Protein AF-0000000075629411 (afdb_homodimer)

Radius of gyration: 20.8 Å; Cα contacts (8 Å, |Δi|>4): 473; chains: 2; bounding box: 39×59×46 Å

InterPro domains:
  IPR003765 Nitrate reductase chaperone, NarJ [PTHR43680] (2-173)
  IPR003765 Nitrate reductase chaperone, NarJ [TIGR00684] (9-165)
  IPR020945 DMSO/Nitrate reductase chaperone [PF02613] (38-148)
  IPR036411 TorD-like superfamily [SSF89155] (2-169)

Structure (mmCIF, N/CA/C/O backbone):
data_AF-0000000075629411-model_v1
#
loop_
_entity.id
_entity.type
_entity.pdbx_description
1 polymer 'Nitrate reductase delta subunit'
#
loop_
_atom_site.group_PDB
_atom_site.id
_atom_site.type_symbol
_atom_site.label_atom_id
_atom_site.label_alt_id
_atom_site.label_comp_id
_atom_site.label_asym_id
_atom_site.label_entity_id
_atom_site.label_seq_id
_atom_site.pdbx_PDB_ins_code
_atom_site.Cartn_x
_at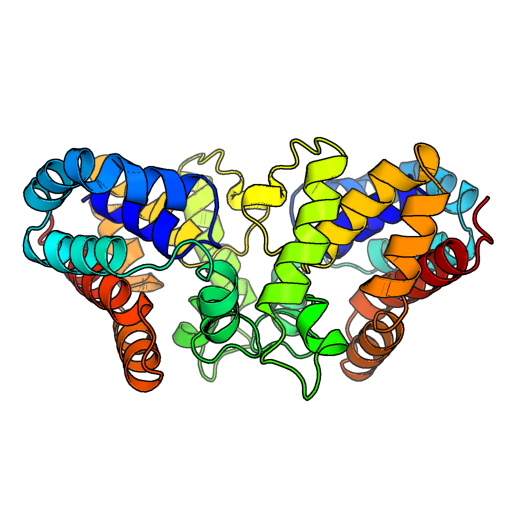om_site.Cartn_y
_atom_site.Cartn_z
_atom_site.occupancy
_atom_site.B_iso_or_equiv
_atom_site.auth_seq_id
_atom_site.auth_comp_id
_atom_site.auth_asym_id
_atom_site.auth_atom_id
_atom_site.pdbx_PDB_model_num
ATOM 1 N N . MET A 1 1 ? -0.484 -26.234 -2.324 1 92.25 1 MET A N 1
ATOM 2 C CA . MET A 1 1 ? -0.192 -25 -3.039 1 92.25 1 MET A CA 1
ATOM 3 C C . MET A 1 1 ? 0.033 -23.844 -2.062 1 92.25 1 MET A C 1
ATOM 5 O O . MET A 1 1 ? 0.351 -22.734 -2.477 1 92.25 1 MET A O 1
ATOM 9 N N . ARG A 1 2 ? -0.018 -24.219 -0.802 1 93.94 2 ARG A N 1
ATOM 10 C CA . ARG A 1 2 ? 0.061 -23.203 0.241 1 93.94 2 ARG A CA 1
ATOM 11 C C . ARG A 1 2 ? 1.405 -22.484 0.204 1 93.94 2 ARG A C 1
ATOM 13 O O . ARG A 1 2 ? 1.458 -21.25 0.243 1 93.94 2 ARG A O 1
ATOM 20 N N . LEU A 1 3 ? 2.471 -23.219 0.076 1 96.38 3 LEU A N 1
ATOM 21 C CA . LEU A 1 3 ? 3.799 -22.609 0.082 1 96.38 3 LEU A CA 1
ATOM 22 C C . LEU A 1 3 ? 4.02 -21.766 -1.168 1 96.38 3 LEU A C 1
ATOM 24 O O . LEU A 1 3 ? 4.645 -20.703 -1.104 1 96.38 3 LEU A O 1
ATOM 28 N N . THR A 1 4 ? 3.52 -22.266 -2.295 1 98.12 4 THR A N 1
ATOM 29 C CA . THR A 1 4 ? 3.623 -21.516 -3.543 1 98.12 4 THR A CA 1
ATOM 30 C C . THR A 1 4 ? 2.875 -20.188 -3.441 1 98.12 4 THR A C 1
ATOM 32 O O . THR A 1 4 ? 3.398 -19.156 -3.836 1 98.12 4 THR A O 1
ATOM 35 N N . LEU A 1 5 ? 1.687 -20.25 -2.844 1 98.19 5 LEU A N 1
ATOM 36 C CA . LEU A 1 5 ? 0.882 -19.047 -2.668 1 98.19 5 LEU A CA 1
ATOM 37 C C . LEU A 1 5 ? 1.569 -18.062 -1.725 1 98.19 5 LEU A C 1
ATOM 39 O O . LEU A 1 5 ? 1.612 -16.859 -1.995 1 98.19 5 LEU A O 1
ATOM 43 N N . LYS A 1 6 ? 2.143 -18.531 -0.667 1 97.38 6 LYS A N 1
ATOM 44 C CA . LYS A 1 6 ? 2.873 -17.688 0.271 1 97.38 6 LYS A CA 1
ATOM 45 C C . LYS A 1 6 ? 4.102 -17.062 -0.388 1 97.38 6 LYS A C 1
ATOM 47 O O . LYS A 1 6 ? 4.398 -15.891 -0.181 1 97.38 6 LYS A O 1
ATOM 52 N N . THR A 1 7 ? 4.797 -17.891 -1.146 1 98.44 7 THR A N 1
ATOM 53 C CA . THR A 1 7 ? 5.98 -17.422 -1.863 1 98.44 7 THR A CA 1
ATOM 54 C C . THR A 1 7 ? 5.613 -16.312 -2.842 1 98.44 7 THR A C 1
ATOM 56 O O . THR A 1 7 ? 6.277 -15.281 -2.891 1 98.44 7 THR A O 1
ATOM 59 N N . LEU A 1 8 ? 4.551 -16.516 -3.574 1 98.81 8 LEU A N 1
ATOM 60 C CA . LEU A 1 8 ? 4.098 -15.523 -4.539 1 98.81 8 LEU A CA 1
ATOM 61 C C . LEU A 1 8 ? 3.625 -14.258 -3.828 1 98.81 8 LEU A C 1
ATOM 63 O O . LEU A 1 8 ? 3.801 -13.148 -4.34 1 98.81 8 LEU A O 1
ATOM 67 N N . SER A 1 9 ? 2.984 -14.398 -2.65 1 97.38 9 SER A N 1
ATOM 68 C CA . SER A 1 9 ? 2.6 -13.234 -1.862 1 97.38 9 SER A CA 1
ATOM 69 C C . SER A 1 9 ? 3.812 -12.375 -1.515 1 97.38 9 SER A C 1
ATOM 71 O O . SER A 1 9 ? 3.762 -11.148 -1.619 1 97.38 9 SER A O 1
ATOM 73 N N . ILE A 1 10 ? 4.918 -13 -1.162 1 97.25 10 ILE A N 1
ATOM 74 C CA . ILE A 1 10 ? 6.156 -12.297 -0.831 1 97.25 10 ILE A CA 1
ATOM 75 C C . ILE A 1 10 ? 6.711 -11.609 -2.076 1 97.25 10 ILE A C 1
ATOM 77 O O . ILE A 1 10 ? 7.078 -10.438 -2.031 1 97.25 10 ILE A O 1
ATOM 81 N N . ILE A 1 11 ? 6.68 -12.305 -3.186 1 98.38 11 ILE A N 1
ATOM 82 C CA . ILE A 1 11 ? 7.281 -11.828 -4.426 1 98.38 11 ILE A CA 1
ATOM 83 C C . ILE A 1 11 ? 6.516 -10.609 -4.938 1 98.38 11 ILE A C 1
ATOM 85 O O . ILE A 1 11 ? 7.113 -9.672 -5.461 1 98.38 11 ILE A O 1
ATOM 89 N N . PHE A 1 12 ? 5.207 -10.594 -4.762 1 97.88 12 PHE A N 1
ATOM 90 C CA . PHE A 1 12 ? 4.387 -9.523 -5.32 1 97.88 12 PHE A CA 1
ATOM 91 C C . PHE A 1 12 ? 4.207 -8.398 -4.312 1 97.88 12 PHE A C 1
ATOM 93 O O . PHE A 1 12 ? 3.6 -7.371 -4.625 1 97.88 12 PHE A O 1
ATOM 100 N N . SER A 1 13 ? 4.719 -8.562 -3.104 1 95.88 13 SER A N 1
ATOM 101 C CA . SER A 1 13 ? 4.785 -7.449 -2.162 1 95.88 13 SER A CA 1
ATOM 102 C C . SER A 1 13 ? 5.961 -6.535 -2.471 1 95.88 13 SER A C 1
ATOM 104 O O . SER A 1 13 ? 6.859 -6.902 -3.232 1 95.88 13 SER A O 1
ATOM 106 N N . TYR A 1 14 ? 5.883 -5.305 -1.959 1 93.94 14 TYR A N 1
ATOM 107 C CA . TYR A 1 14 ? 7.082 -4.473 -2.033 1 93.94 14 TYR A CA 1
ATOM 108 C C . TYR A 1 14 ? 8.281 -5.191 -1.432 1 93.94 14 TYR A C 1
ATOM 110 O O . TYR A 1 14 ? 8.18 -5.801 -0.365 1 93.94 14 TYR A O 1
ATOM 118 N N . PRO A 1 15 ? 9.414 -5.102 -2.16 1 94.75 15 PRO A N 1
ATOM 119 C CA . PRO A 1 15 ? 10.586 -5.863 -1.729 1 94.75 15 PRO A CA 1
ATOM 120 C C . PRO A 1 15 ? 11.008 -5.535 -0.298 1 94.75 15 PRO A C 1
ATOM 122 O O . PRO A 1 15 ? 11.156 -4.363 0.052 1 94.75 15 PRO A O 1
ATOM 125 N N . SER A 1 16 ? 11.133 -6.586 0.514 1 90.12 16 SER A N 1
ATOM 126 C CA . SER A 1 16 ? 11.508 -6.512 1.922 1 90.12 16 SER A CA 1
ATOM 127 C C . SER A 1 16 ? 12.531 -7.586 2.279 1 90.12 16 SER A C 1
ATOM 129 O O . SER A 1 16 ? 13.07 -8.25 1.396 1 90.12 16 SER A O 1
ATOM 131 N N . GLU A 1 17 ? 12.758 -7.66 3.535 1 91.31 17 GLU A N 1
ATOM 132 C CA . GLU A 1 17 ? 13.648 -8.703 4.031 1 91.31 17 GLU A CA 1
ATOM 133 C C . GLU A 1 17 ? 13.125 -10.094 3.686 1 91.31 17 GLU A C 1
ATOM 135 O O . GLU A 1 17 ? 13.906 -11.016 3.455 1 91.31 17 GLU A O 1
ATOM 140 N N . ASP A 1 18 ? 11.844 -10.211 3.564 1 94.44 18 ASP A N 1
ATOM 141 C CA . ASP A 1 18 ? 11.25 -11.5 3.221 1 94.44 18 ASP A CA 1
ATOM 142 C C . ASP A 1 18 ? 11.695 -11.961 1.834 1 94.44 18 ASP A C 1
ATOM 144 O O . ASP A 1 18 ? 11.992 -13.141 1.631 1 94.44 18 ASP A O 1
ATOM 148 N N . LEU A 1 19 ? 11.711 -11.016 0.893 1 96.62 19 LEU A N 1
ATOM 149 C CA . LEU A 1 19 ? 12.164 -11.352 -0.453 1 96.62 19 LEU A CA 1
ATOM 150 C C . LEU A 1 19 ? 13.648 -11.695 -0.462 1 96.62 19 LEU A C 1
ATOM 152 O O . LEU A 1 19 ? 14.062 -12.648 -1.129 1 96.62 19 LEU A O 1
ATOM 156 N N . GLU A 1 20 ? 14.406 -10.969 0.3 1 95.75 20 GLU A N 1
ATOM 157 C CA . GLU A 1 20 ? 15.836 -11.242 0.413 1 95.75 20 GLU A CA 1
ATOM 158 C C . GLU A 1 20 ? 16.078 -12.641 0.97 1 95.75 20 GLU A C 1
ATOM 160 O O . GLU A 1 20 ? 16.953 -13.367 0.477 1 95.75 20 GLU A O 1
ATOM 165 N N . GLU A 1 21 ? 15.336 -12.945 1.984 1 97 21 GLU A N 1
ATOM 166 C CA . GLU A 1 21 ? 15.477 -14.258 2.602 1 97 21 GLU A CA 1
ATOM 167 C C . GLU A 1 21 ? 15.078 -15.367 1.63 1 97 21 GLU A C 1
ATOM 169 O O . GLU A 1 21 ? 15.703 -16.422 1.605 1 97 21 GLU A O 1
ATOM 174 N N . LEU A 1 22 ? 14.062 -15.078 0.885 1 97.38 22 LEU A N 1
ATOM 175 C CA . LEU A 1 22 ? 13.641 -16.047 -0.123 1 97.38 22 LEU A CA 1
ATOM 176 C C . LEU A 1 22 ? 14.75 -16.297 -1.139 1 97.38 22 LEU A C 1
ATOM 178 O O . LEU A 1 22 ? 15.016 -17.438 -1.512 1 97.38 22 LEU A O 1
ATOM 182 N N . VAL A 1 23 ? 15.406 -15.234 -1.581 1 98 23 VAL A N 1
ATOM 183 C CA . VAL A 1 23 ? 16.5 -15.336 -2.545 1 98 23 VAL A CA 1
ATOM 184 C C . VAL A 1 23 ? 17.656 -16.109 -1.924 1 98 23 VAL A C 1
ATOM 186 O O . VAL A 1 23 ? 18.219 -17.016 -2.545 1 98 23 VAL A O 1
ATOM 189 N N . ARG A 1 24 ? 17.969 -15.781 -0.71 1 97.12 24 ARG A N 1
ATOM 190 C CA . ARG A 1 24 ? 19.109 -16.391 -0.019 1 97.12 24 ARG A CA 1
ATOM 191 C C . ARG A 1 24 ? 18.875 -17.875 0.212 1 97.12 24 ARG A C 1
ATOM 193 O O . ARG A 1 24 ? 19.812 -18.688 0.156 1 97.12 24 ARG A O 1
ATOM 200 N N . ASN A 1 25 ? 17.641 -18.219 0.444 1 97.56 25 ASN A N 1
ATOM 201 C CA . ASN A 1 25 ? 17.312 -19.594 0.789 1 97.56 25 ASN A CA 1
ATOM 202 C C . ASN A 1 25 ? 16.609 -20.312 -0.367 1 97.56 25 ASN A C 1
ATOM 204 O O . ASN A 1 25 ? 15.859 -21.266 -0.151 1 97.56 25 ASN A O 1
ATOM 208 N N . ARG A 1 26 ? 16.812 -19.828 -1.551 1 97.69 26 ARG A N 1
ATOM 209 C CA . ARG A 1 26 ? 16.062 -20.328 -2.695 1 97.69 26 ARG A CA 1
ATOM 210 C C . ARG A 1 26 ? 16.312 -21.828 -2.898 1 97.69 26 ARG A C 1
ATOM 212 O O . ARG A 1 26 ? 15.406 -22.562 -3.301 1 97.69 26 ARG A O 1
ATOM 219 N N . GLU A 1 27 ? 17.5 -22.344 -2.561 1 97 27 GLU A N 1
ATOM 220 C CA . GLU A 1 27 ? 17.812 -23.75 -2.758 1 97 27 GLU A CA 1
ATOM 221 C C . GLU A 1 27 ? 17.047 -24.625 -1.762 1 97 27 GLU A C 1
ATOM 223 O O . GLU A 1 27 ? 16.75 -25.781 -2.047 1 97 27 GLU A O 1
ATOM 228 N N . VAL A 1 28 ? 16.75 -24.109 -0.625 1 97.25 28 VAL A N 1
ATOM 229 C CA . VAL A 1 28 ? 16 -24.828 0.397 1 97.25 28 VAL A CA 1
ATOM 230 C C . VAL A 1 28 ? 14.516 -24.844 0.033 1 97.25 28 VAL A C 1
ATOM 232 O O . VAL A 1 28 ? 13.828 -25.844 0.256 1 97.25 28 VAL A O 1
ATOM 235 N N . VAL A 1 29 ? 14.016 -23.766 -0.584 1 97.12 29 VAL A N 1
ATOM 236 C CA . VAL A 1 29 ? 12.594 -23.625 -0.869 1 97.12 29 VAL A CA 1
ATOM 237 C C . VAL A 1 29 ? 12.25 -24.344 -2.17 1 97.12 29 VAL A C 1
ATOM 239 O O . VAL A 1 29 ? 11.125 -24.828 -2.34 1 97.12 29 VAL A O 1
ATOM 242 N N . LYS A 1 30 ? 13.219 -24.516 -3.043 1 98 30 LYS A N 1
ATOM 243 C CA . LYS A 1 30 ? 13.016 -25.031 -4.395 1 98 30 LYS A CA 1
ATOM 244 C C . LYS A 1 30 ? 12.352 -26.391 -4.363 1 98 30 LYS A C 1
ATOM 246 O O . LYS A 1 30 ? 11.305 -26.594 -4.977 1 98 30 LYS A O 1
ATOM 251 N N . PRO A 1 31 ? 12.875 -27.359 -3.592 1 98 31 PRO A N 1
ATOM 252 C CA . PRO A 1 31 ? 12.242 -28.688 -3.6 1 98 31 PRO A CA 1
ATOM 253 C C . PRO A 1 31 ? 10.82 -28.656 -3.033 1 98 31 PRO A C 1
ATOM 255 O O . PRO A 1 31 ? 9.969 -29.438 -3.463 1 98 31 PRO A O 1
ATOM 258 N N . LEU A 1 32 ? 10.586 -27.797 -2.102 1 97.5 32 LEU A N 1
ATOM 259 C CA . LEU A 1 32 ? 9.258 -27.672 -1.518 1 97.5 32 LEU A CA 1
ATOM 260 C C . LEU A 1 32 ? 8.258 -27.141 -2.539 1 97.5 32 LEU A C 1
ATOM 262 O O . LEU A 1 32 ? 7.125 -27.625 -2.621 1 97.5 32 LEU A O 1
ATOM 266 N N . LEU A 1 33 ? 8.688 -26.203 -3.346 1 98.12 33 LEU A N 1
ATOM 267 C CA . LEU A 1 33 ? 7.836 -25.625 -4.383 1 98.12 33 LEU A CA 1
ATOM 268 C C . LEU A 1 33 ? 7.59 -26.641 -5.5 1 98.12 33 LEU A C 1
ATOM 270 O O . LEU A 1 33 ? 6.48 -26.734 -6.023 1 98.12 33 LEU A O 1
ATOM 274 N N . ILE A 1 34 ? 8.633 -27.375 -5.914 1 98.25 34 ILE A N 1
ATOM 275 C CA . ILE A 1 34 ? 8.508 -28.391 -6.945 1 98.25 34 ILE A CA 1
ATOM 276 C C . ILE A 1 34 ? 7.461 -29.422 -6.523 1 98.25 34 ILE A C 1
ATOM 278 O O . ILE A 1 34 ? 6.66 -29.875 -7.348 1 98.25 34 ILE A O 1
ATOM 282 N N . GLY A 1 35 ? 7.5 -29.75 -5.199 1 97.38 35 GLY A N 1
ATOM 283 C CA . GLY A 1 35 ? 6.531 -30.703 -4.676 1 97.38 35 GLY A CA 1
ATOM 284 C C . GLY A 1 35 ? 5.094 -30.25 -4.836 1 97.38 35 GLY A C 1
ATOM 285 O O . GLY A 1 35 ? 4.184 -31.078 -4.949 1 97.38 35 GLY A O 1
ATOM 286 N N . GLU A 1 36 ? 4.828 -28.969 -4.934 1 96.38 36 GLU A N 1
ATOM 287 C CA . GLU A 1 36 ? 3.475 -28.438 -5.074 1 96.38 36 GLU A CA 1
ATOM 288 C C . GLU A 1 36 ? 3.098 -28.266 -6.543 1 96.38 36 GLU A C 1
ATOM 290 O O . GLU A 1 36 ? 2.008 -28.656 -6.957 1 96.38 36 GLU A O 1
ATOM 295 N N . ASP A 1 37 ? 3.994 -27.672 -7.316 1 96.75 37 ASP A N 1
ATOM 296 C CA . ASP A 1 37 ? 3.812 -27.484 -8.75 1 96.75 37 ASP A CA 1
ATOM 297 C C . ASP A 1 37 ? 5.148 -27.203 -9.445 1 96.75 37 ASP A C 1
ATOM 299 O O . ASP A 1 37 ? 5.684 -26.094 -9.352 1 96.75 37 ASP A O 1
ATOM 303 N N . GLY A 1 38 ? 5.59 -28.188 -10.164 1 98 38 GLY A N 1
ATOM 304 C CA . GLY A 1 38 ? 6.91 -28.125 -10.773 1 98 38 GLY A CA 1
ATOM 305 C C . GLY A 1 38 ? 7.062 -26.969 -11.742 1 98 38 GLY A C 1
ATOM 306 O O . GLY A 1 38 ? 8.102 -26.312 -11.766 1 98 38 GLY A O 1
ATOM 307 N N . GLU A 1 39 ? 6.109 -26.766 -12.562 1 98.19 39 GLU A N 1
ATOM 308 C CA . GLU A 1 39 ? 6.172 -25.703 -13.555 1 98.19 39 GLU A CA 1
ATOM 309 C C . GLU A 1 39 ? 6.152 -24.328 -12.891 1 98.19 39 GLU A C 1
ATOM 311 O O . GLU A 1 39 ? 6.918 -23.438 -13.273 1 98.19 39 GLU A O 1
ATOM 316 N N . ALA A 1 40 ? 5.238 -24.141 -11.938 1 98.5 40 ALA A N 1
ATOM 317 C CA . ALA A 1 40 ? 5.223 -22.875 -11.195 1 98.5 40 ALA A CA 1
ATOM 318 C C . ALA A 1 40 ? 6.551 -22.656 -10.477 1 98.5 40 ALA A C 1
ATOM 320 O O . ALA A 1 40 ? 7.07 -21.531 -10.461 1 98.5 40 ALA A O 1
ATOM 321 N N . ALA A 1 41 ? 7.094 -23.719 -9.93 1 98.75 41 ALA A N 1
ATOM 322 C CA . ALA A 1 41 ? 8.367 -23.641 -9.219 1 98.75 41 ALA A CA 1
ATOM 323 C C . ALA A 1 41 ? 9.484 -23.156 -10.148 1 98.75 41 ALA A C 1
ATOM 325 O O . ALA A 1 41 ? 10.32 -22.344 -9.758 1 98.75 41 ALA A O 1
ATOM 326 N N . ALA A 1 42 ? 9.453 -23.656 -11.344 1 98.81 42 ALA A N 1
ATOM 327 C CA . ALA A 1 42 ? 10.492 -23.281 -12.305 1 98.81 42 ALA A CA 1
ATOM 328 C C . ALA A 1 42 ? 10.453 -21.797 -12.609 1 98.81 42 ALA A C 1
ATOM 330 O O . ALA A 1 42 ? 11.492 -21.141 -12.664 1 98.81 42 ALA A O 1
ATOM 331 N N . LEU A 1 43 ? 9.305 -21.266 -12.805 1 98.81 43 LEU A N 1
ATOM 332 C CA . LEU A 1 43 ? 9.117 -19.844 -13.086 1 98.81 43 LEU A CA 1
ATOM 333 C C . LEU A 1 43 ? 9.547 -18.984 -11.891 1 98.81 43 LEU A C 1
ATOM 335 O O . LEU A 1 43 ? 10.242 -17.984 -12.062 1 98.81 43 LEU A O 1
ATOM 339 N N . ILE A 1 44 ? 9.164 -19.438 -10.695 1 98.88 44 ILE A N 1
ATOM 340 C CA . ILE A 1 44 ? 9.516 -18.719 -9.477 1 98.88 44 ILE A CA 1
ATOM 341 C C . ILE A 1 44 ? 11.031 -18.734 -9.273 1 98.88 44 ILE A C 1
ATOM 343 O O . ILE A 1 44 ? 11.633 -17.719 -8.961 1 98.88 44 ILE A O 1
ATOM 347 N N . MET A 1 45 ? 11.633 -19.891 -9.508 1 98.75 45 MET A N 1
ATOM 348 C CA . MET A 1 45 ? 13.07 -20.031 -9.32 1 98.75 45 MET A CA 1
ATOM 349 C C . MET A 1 45 ? 13.836 -19.172 -10.336 1 98.75 45 MET A C 1
ATOM 351 O O . MET A 1 45 ? 14.852 -18.562 -10 1 98.75 45 MET A O 1
ATOM 355 N N . GLU A 1 46 ? 13.375 -19.172 -11.562 1 98.81 46 GLU A N 1
ATOM 356 C CA . GLU A 1 46 ? 14 -18.328 -12.57 1 98.81 46 GLU A CA 1
ATOM 357 C C . GLU A 1 46 ? 13.969 -16.859 -12.148 1 98.81 46 GLU A C 1
ATOM 359 O O . GLU A 1 46 ? 14.961 -16.141 -12.312 1 98.81 46 GLU A O 1
ATOM 364 N N . PHE A 1 47 ? 12.883 -16.391 -11.625 1 98.88 47 PHE A N 1
ATOM 365 C CA . PHE A 1 47 ? 12.758 -15.039 -11.109 1 98.88 47 PHE A CA 1
ATOM 366 C C . PHE A 1 47 ? 13.781 -14.781 -10.008 1 98.88 47 PHE A C 1
ATOM 368 O O . PHE A 1 47 ? 14.5 -13.781 -10.047 1 98.88 47 PHE A O 1
ATOM 375 N N . LEU A 1 48 ? 13.836 -15.727 -9.016 1 98.62 48 LEU A N 1
ATOM 376 C CA . LEU A 1 48 ? 14.711 -15.539 -7.867 1 98.62 48 LEU A CA 1
ATOM 377 C C . LEU A 1 48 ? 16.172 -15.523 -8.297 1 98.62 48 LEU A C 1
ATOM 379 O O . LEU A 1 48 ? 17 -14.812 -7.703 1 98.62 48 LEU A O 1
ATOM 383 N N . GLU A 1 49 ? 16.484 -16.234 -9.344 1 98 49 GLU A N 1
ATOM 384 C CA . GLU A 1 49 ? 17.859 -16.312 -9.852 1 98 49 GLU A CA 1
ATOM 385 C C . GLU A 1 49 ? 18.25 -15.039 -10.594 1 98 49 GLU A C 1
ATOM 387 O O . GLU A 1 49 ? 19.391 -14.594 -10.516 1 98 49 GLU A O 1
ATOM 392 N N . LYS A 1 50 ? 17.328 -14.453 -11.234 1 98.38 50 LYS A N 1
ATOM 393 C CA . LYS A 1 50 ? 17.609 -13.32 -12.102 1 98.38 50 LYS A CA 1
ATOM 394 C C . LYS A 1 50 ? 17.438 -11.992 -11.359 1 98.38 50 LYS A C 1
ATOM 396 O O . LYS A 1 50 ? 17.922 -10.961 -11.812 1 98.38 50 LYS A O 1
ATOM 401 N N . LEU A 1 51 ? 16.75 -12.047 -10.25 1 98.12 51 LEU A N 1
ATOM 402 C CA . LEU A 1 51 ? 16.422 -10.82 -9.531 1 98.12 51 LEU A CA 1
ATOM 403 C C . LEU A 1 51 ? 17.672 -10.141 -9.008 1 98.12 51 LEU A C 1
ATOM 405 O O . LEU A 1 51 ? 18.516 -10.789 -8.367 1 98.12 51 LEU A O 1
ATOM 409 N N . ASP A 1 52 ? 17.859 -8.859 -9.375 1 97.19 52 ASP A N 1
ATOM 410 C CA . ASP A 1 52 ? 18.844 -7.996 -8.734 1 97.19 52 ASP A CA 1
ATOM 411 C C . ASP A 1 52 ? 18.281 -7.332 -7.488 1 97.19 52 ASP A C 1
ATOM 413 O O . ASP A 1 52 ? 17.531 -6.348 -7.59 1 97.19 52 ASP A O 1
ATOM 417 N N . LEU A 1 53 ? 18.672 -7.852 -6.297 1 95.75 53 LEU A N 1
ATOM 418 C CA . LEU A 1 53 ? 18.109 -7.379 -5.031 1 95.75 53 LEU A CA 1
ATOM 419 C C . LEU A 1 53 ? 18.406 -5.895 -4.836 1 95.75 53 LEU A C 1
ATOM 421 O O . LEU A 1 53 ? 17.594 -5.18 -4.223 1 95.75 53 LEU A O 1
ATOM 425 N N . GLU A 1 54 ? 19.531 -5.379 -5.43 1 94.06 54 GLU A N 1
ATOM 426 C CA . GLU A 1 54 ? 19.906 -3.979 -5.266 1 94.06 54 GLU A CA 1
ATOM 427 C C . GLU A 1 54 ? 18.984 -3.059 -6.051 1 94.06 54 GLU A C 1
ATOM 429 O O . GLU A 1 54 ? 18.875 -1.867 -5.75 1 94.06 54 GLU A O 1
ATOM 434 N N . ARG A 1 55 ? 18.266 -3.676 -7.027 1 95.5 55 ARG A N 1
ATOM 435 C CA . ARG A 1 55 ? 17.406 -2.869 -7.883 1 95.5 55 ARG A CA 1
ATOM 436 C C . ARG A 1 55 ? 15.945 -3.293 -7.75 1 95.5 55 ARG A C 1
ATOM 438 O O . ARG A 1 55 ? 15.078 -2.811 -8.484 1 95.5 55 ARG A O 1
ATOM 445 N N . ALA A 1 56 ? 15.641 -4.164 -6.824 1 96.31 56 ALA A N 1
ATOM 446 C CA . ALA A 1 56 ? 14.297 -4.73 -6.699 1 96.31 56 ALA A CA 1
ATOM 447 C C . ALA A 1 56 ? 13.273 -3.648 -6.383 1 96.31 56 ALA A C 1
ATOM 449 O O . ALA A 1 56 ? 12.172 -3.637 -6.949 1 96.31 56 ALA A O 1
ATOM 450 N N . ASP A 1 57 ? 13.672 -2.693 -5.535 1 94 57 ASP A N 1
ATOM 451 C CA . ASP A 1 57 ? 12.781 -1.602 -5.164 1 94 57 ASP A CA 1
ATOM 452 C C . ASP A 1 57 ? 12.406 -0.758 -6.379 1 94 57 ASP A C 1
ATOM 454 O O . ASP A 1 57 ? 11.227 -0.527 -6.641 1 94 57 ASP A O 1
ATOM 458 N N . GLU A 1 58 ? 13.43 -0.333 -7.105 1 94.25 58 GLU A N 1
ATOM 459 C CA . GLU A 1 58 ? 13.242 0.522 -8.273 1 94.25 58 GLU A CA 1
ATOM 460 C C . GLU A 1 58 ? 12.414 -0.183 -9.344 1 94.25 58 GLU A C 1
ATOM 462 O O . GLU A 1 58 ? 11.508 0.414 -9.93 1 94.25 58 GLU A O 1
ATOM 467 N N . GLU A 1 59 ? 12.695 -1.44 -9.57 1 95.38 59 GLU A N 1
ATOM 468 C CA . GLU A 1 59 ? 11.992 -2.199 -10.594 1 95.38 59 GLU A CA 1
ATOM 469 C C . GLU A 1 59 ? 10.531 -2.426 -10.203 1 95.38 59 GLU A C 1
ATOM 471 O O . GLU A 1 59 ? 9.633 -2.336 -11.047 1 95.38 59 GLU A O 1
ATOM 476 N N . TYR A 1 60 ? 10.305 -2.725 -8.938 1 96.69 60 TYR A N 1
ATOM 477 C CA . TYR A 1 60 ? 8.953 -2.912 -8.438 1 96.69 60 TYR A CA 1
ATOM 478 C C . TYR A 1 60 ? 8.133 -1.636 -8.586 1 96.69 60 TYR A C 1
ATOM 480 O O . TYR A 1 60 ? 7.023 -1.663 -9.125 1 96.69 60 TYR A O 1
ATOM 488 N N . VAL A 1 61 ? 8.68 -0.529 -8.172 1 95.19 61 VAL A N 1
ATOM 489 C CA . VAL A 1 61 ? 7.965 0.744 -8.188 1 95.19 61 VAL A CA 1
ATOM 490 C C . VAL A 1 61 ? 7.727 1.178 -9.633 1 95.19 61 VAL A C 1
ATOM 492 O O . VAL A 1 61 ? 6.664 1.711 -9.961 1 95.19 61 VAL A O 1
ATOM 495 N N . ALA A 1 62 ? 8.664 0.883 -10.547 1 93 62 ALA A N 1
ATOM 496 C CA . ALA A 1 62 ? 8.57 1.292 -11.945 1 93 62 ALA A CA 1
ATOM 497 C C . ALA A 1 62 ? 7.383 0.62 -12.633 1 93 62 ALA A C 1
ATOM 499 O O . ALA A 1 62 ? 6.75 1.212 -13.508 1 93 62 ALA A O 1
ATOM 500 N N . VAL A 1 63 ? 7.016 -0.561 -12.156 1 94.94 63 VAL A N 1
ATOM 501 C CA . VAL A 1 63 ? 5.996 -1.296 -12.898 1 94.94 63 VAL A CA 1
ATOM 502 C C . VAL A 1 63 ? 4.664 -1.226 -12.164 1 94.94 63 VAL A C 1
ATOM 504 O O . VAL A 1 63 ? 3.602 -1.171 -12.789 1 94.94 63 VAL A O 1
ATOM 507 N N . PHE A 1 64 ? 4.672 -1.037 -10.812 1 94.44 64 PHE A N 1
ATOM 508 C CA . PHE A 1 64 ? 3.426 -1.19 -10.07 1 94.44 64 PHE A CA 1
ATOM 509 C C . PHE A 1 64 ? 2.986 0.14 -9.469 1 94.44 64 PHE A C 1
ATOM 511 O O . PHE A 1 64 ? 1.837 0.286 -9.047 1 94.44 64 PHE A O 1
ATOM 518 N N . GLU A 1 65 ? 3.861 1.193 -9.492 1 85.69 65 GLU A N 1
ATOM 519 C CA . GLU A 1 65 ? 3.51 2.326 -8.648 1 85.69 65 GLU A CA 1
ATOM 520 C C . GLU A 1 65 ? 3.814 3.652 -9.336 1 85.69 65 GLU A C 1
ATOM 522 O O . GLU A 1 65 ? 3.328 4.703 -8.922 1 85.69 65 GLU A O 1
ATOM 527 N N . MET A 1 66 ? 4.496 3.893 -10.688 1 77.75 66 MET A N 1
ATOM 528 C CA . MET A 1 66 ? 4.895 5.258 -11.023 1 77.75 66 MET A CA 1
ATOM 529 C C . MET A 1 66 ? 4.863 5.484 -12.531 1 77.75 66 MET A C 1
ATOM 531 O O . MET A 1 66 ? 5.898 5.422 -13.195 1 77.75 66 MET A O 1
ATOM 535 N N . PRO A 1 67 ? 3.805 6.129 -12.742 1 76.19 67 PRO A N 1
ATOM 536 C CA . PRO A 1 67 ? 2.477 5.551 -12.531 1 76.19 67 PRO A CA 1
ATOM 537 C C . PRO A 1 67 ? 2.428 4.055 -12.852 1 76.19 67 PRO A C 1
ATOM 539 O O . PRO A 1 67 ? 3.26 3.557 -13.617 1 76.19 67 PRO A O 1
ATOM 542 N N . PRO A 1 68 ? 1.487 3.375 -12.266 1 81.31 68 PRO A N 1
ATOM 543 C CA . PRO A 1 68 ? 1.47 1.933 -12.523 1 81.31 68 PRO A CA 1
ATOM 544 C C . PRO A 1 68 ? 1.274 1.596 -14 1 81.31 68 PRO A C 1
ATOM 546 O O . PRO A 1 68 ? 0.341 2.096 -14.633 1 81.31 68 PRO A O 1
ATOM 549 N N . LYS A 1 69 ? 2.238 0.825 -14.453 1 90.44 69 LYS A N 1
ATOM 550 C CA . LYS A 1 69 ? 2.039 0.23 -15.766 1 90.44 69 LYS A CA 1
ATOM 551 C C . LYS A 1 69 ? 1.098 -0.968 -15.695 1 90.44 69 LYS A C 1
ATOM 553 O O . LYS A 1 69 ? 0.259 -1.16 -16.578 1 90.44 69 LYS A O 1
ATOM 558 N N . CYS A 1 70 ? 1.277 -1.771 -14.672 1 96 70 CYS A N 1
ATOM 559 C CA . CYS A 1 70 ? 0.44 -2.914 -14.328 1 96 70 CYS A CA 1
ATOM 560 C C . CYS A 1 70 ? -0.039 -2.826 -12.883 1 96 70 CYS A C 1
ATOM 562 O O . CYS A 1 70 ? 0.773 -2.74 -11.961 1 96 70 CYS A O 1
ATOM 564 N N . SER A 1 71 ? -1.347 -2.896 -12.781 1 94.88 71 SER A N 1
ATOM 565 C CA . SER A 1 71 ? -1.873 -2.73 -11.43 1 94.88 71 SER A CA 1
ATOM 566 C C . SER A 1 71 ? -1.697 -4.004 -10.609 1 94.88 71 SER A C 1
ATOM 568 O O . SER A 1 71 ? -1.847 -5.109 -11.133 1 94.88 71 SER A O 1
ATOM 570 N N . ILE A 1 72 ? -1.417 -3.861 -9.344 1 95 72 ILE A N 1
ATOM 571 C CA . ILE A 1 72 ? -1.273 -4.961 -8.398 1 95 72 ILE A CA 1
ATOM 572 C C . ILE A 1 72 ? -2.58 -5.156 -7.629 1 95 72 ILE A C 1
ATOM 574 O O . ILE A 1 72 ? -2.668 -6.02 -6.75 1 95 72 ILE A O 1
ATOM 578 N N . TYR A 1 73 ? -3.676 -4.379 -7.973 1 95.38 73 TYR A N 1
ATOM 579 C CA . TYR A 1 73 ? -4.961 -4.395 -7.281 1 95.38 73 TYR A CA 1
ATOM 580 C C . TYR A 1 73 ? -6.047 -4.996 -8.164 1 95.38 73 TYR A C 1
ATOM 582 O O . TYR A 1 73 ? -6.277 -4.527 -9.281 1 95.38 73 TYR A O 1
ATOM 590 N N . ALA A 1 74 ? -6.797 -5.93 -7.609 1 97.25 74 ALA A N 1
ATOM 591 C CA . ALA A 1 74 ? -7.805 -6.684 -8.352 1 97.25 74 ALA A CA 1
ATOM 592 C C . ALA A 1 74 ? -8.922 -5.77 -8.836 1 97.25 74 ALA A C 1
ATOM 594 O O . ALA A 1 74 ? -9.477 -5.98 -9.922 1 97.25 74 ALA A O 1
ATOM 595 N N . HIS A 1 75 ? -9.281 -4.73 -8.055 1 95.69 75 HIS A N 1
ATOM 596 C CA . HIS A 1 75 ? -10.43 -3.904 -8.406 1 95.69 75 HIS A CA 1
ATOM 597 C C . HIS A 1 75 ? -10.211 -3.184 -9.727 1 95.69 75 HIS A C 1
ATOM 599 O O . HIS A 1 75 ? -11.172 -2.844 -10.422 1 95.69 75 HIS A O 1
ATOM 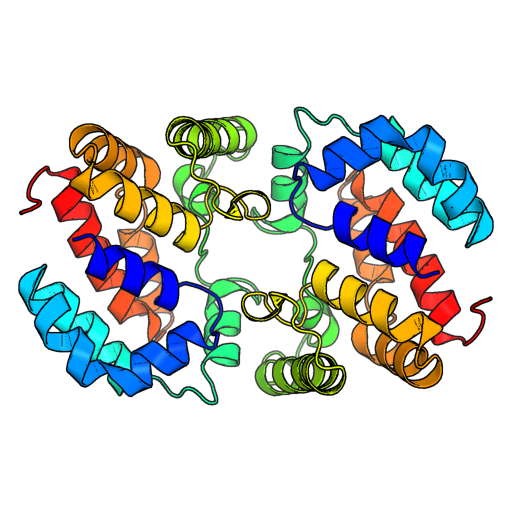605 N N . THR A 1 76 ? -8.922 -2.949 -10.117 1 94 76 THR A N 1
ATOM 606 C CA . THR A 1 76 ? -8.602 -2.262 -11.359 1 94 76 THR A CA 1
ATOM 607 C C . THR A 1 76 ? -9.016 -3.105 -12.562 1 94 76 THR A C 1
ATOM 609 O O . THR A 1 76 ? -9.383 -2.568 -13.609 1 94 76 THR A O 1
ATOM 612 N N . TYR A 1 77 ? -9.023 -4.375 -12.414 1 96 77 TYR A N 1
ATOM 613 C CA . TYR A 1 77 ? -9.328 -5.305 -13.492 1 96 77 TYR A CA 1
ATOM 614 C C . TYR A 1 77 ? -10.781 -5.754 -13.43 1 96 77 TYR A C 1
ATOM 616 O O . TYR A 1 77 ? -11.484 -5.766 -14.445 1 96 77 TYR A O 1
ATOM 624 N N . LEU A 1 78 ? -11.18 -6.059 -12.281 1 96.56 78 LEU A N 1
ATOM 625 C CA . LEU A 1 78 ? -12.492 -6.656 -12.078 1 96.56 78 LEU A CA 1
ATOM 626 C C . LEU A 1 78 ? -13.602 -5.641 -12.336 1 96.56 78 LEU A C 1
ATOM 628 O O . LEU A 1 78 ? -14.719 -6.016 -12.695 1 96.56 78 LEU A O 1
ATOM 632 N N . LEU A 1 79 ? -13.289 -4.375 -12.156 1 95.06 79 LEU A N 1
ATOM 633 C CA . LEU A 1 79 ? -14.344 -3.373 -12.203 1 95.06 79 LEU A CA 1
ATOM 634 C C . LEU A 1 79 ? -14.164 -2.441 -13.398 1 95.06 79 LEU A C 1
ATOM 636 O O . LEU A 1 79 ? -14.609 -1.293 -13.367 1 95.06 79 LEU A O 1
ATOM 640 N N . LYS A 1 80 ? -13.367 -2.838 -14.391 1 91.56 80 LYS A N 1
ATOM 641 C CA . LYS A 1 80 ? -13.258 -2.043 -15.609 1 91.56 80 LYS A CA 1
ATOM 642 C C . LYS A 1 80 ? -14.633 -1.659 -16.141 1 91.56 80 LYS A C 1
ATOM 644 O O . LYS A 1 80 ? -15.438 -2.529 -16.484 1 91.56 80 LYS A O 1
ATOM 649 N N . GLY A 1 81 ? -14.969 -0.345 -16.156 1 90.12 81 GLY A N 1
ATOM 650 C CA . GLY A 1 81 ? -16.25 0.149 -16.641 1 90.12 81 GLY A CA 1
ATOM 651 C C . GLY A 1 81 ? -17.312 0.169 -15.57 1 90.12 81 GLY A C 1
ATOM 652 O O . GLY A 1 81 ? -18.453 0.579 -15.828 1 90.12 81 GLY A O 1
ATOM 653 N N . LYS A 1 82 ? -17 -0.373 -14.305 1 92.75 82 LYS A N 1
ATOM 654 C CA . LYS A 1 82 ? -17.938 -0.412 -13.188 1 92.75 82 LYS A CA 1
ATOM 655 C C . LYS A 1 82 ? -17.281 0.081 -11.898 1 92.75 82 LYS A C 1
ATOM 657 O O . LYS A 1 82 ? -17.391 -0.565 -10.852 1 92.75 82 LYS A O 1
ATOM 662 N N . GLU A 1 83 ? -16.641 1.255 -12.008 1 89.12 83 GLU A N 1
ATOM 663 C CA . GLU A 1 83 ? -15.828 1.741 -10.891 1 89.12 83 GLU A CA 1
ATOM 664 C C . GLU A 1 83 ? -16.703 2.162 -9.719 1 89.12 83 GLU A C 1
ATOM 666 O O . GLU A 1 83 ? -16.25 2.211 -8.578 1 89.12 83 GLU A O 1
ATOM 671 N N . ASP A 1 84 ? -17.984 2.404 -9.984 1 90.12 84 ASP A N 1
ATOM 672 C CA . ASP A 1 84 ? -18.922 2.795 -8.938 1 90.12 84 ASP A CA 1
ATOM 673 C C . ASP A 1 84 ? -19.188 1.633 -7.984 1 90.12 84 ASP A C 1
ATOM 675 O O . ASP A 1 84 ? -19.734 1.833 -6.891 1 90.12 84 ASP A O 1
ATOM 679 N N . MET A 1 85 ? -18.734 0.406 -8.281 1 94.38 85 MET A N 1
ATOM 680 C CA . MET A 1 85 ? -19.016 -0.786 -7.484 1 94.38 85 MET A CA 1
ATOM 681 C C . MET A 1 85 ? -17.844 -1.12 -6.574 1 94.38 85 MET A C 1
ATOM 683 O O . MET A 1 85 ? -17.828 -2.164 -5.922 1 94.38 85 MET A O 1
ATOM 687 N N . VAL A 1 86 ? -16.922 -0.242 -6.449 1 94.31 86 VAL A N 1
ATOM 688 C CA . VAL A 1 86 ? -15.68 -0.554 -5.738 1 94.31 86 VAL A CA 1
ATOM 689 C C . VAL A 1 86 ? -15.977 -0.797 -4.262 1 94.31 86 VAL A C 1
ATOM 691 O O . VAL A 1 86 ? -15.43 -1.719 -3.652 1 94.31 86 VAL A O 1
ATOM 694 N N . GLY A 1 87 ? -16.859 -0.019 -3.652 1 93.62 87 GLY A N 1
ATOM 695 C CA . GLY A 1 87 ? -17.219 -0.213 -2.26 1 93.62 87 GLY A CA 1
ATOM 696 C C . GLY A 1 87 ? -17.766 -1.604 -1.973 1 93.62 87 GLY A C 1
ATOM 697 O O . GLY A 1 87 ? -17.375 -2.229 -0.98 1 93.62 87 GLY A O 1
ATOM 698 N N . GLN A 1 88 ? -18.594 -2.055 -2.846 1 95.81 88 GLN A N 1
ATOM 699 C CA . GLN A 1 88 ? -19.188 -3.381 -2.697 1 95.81 88 GLN A CA 1
ATOM 700 C C . GLN A 1 88 ? -18.125 -4.473 -2.812 1 95.81 88 GLN A C 1
ATOM 702 O O . GLN A 1 88 ? -18.094 -5.406 -2.012 1 95.81 88 GLN A O 1
ATOM 707 N N . LEU A 1 89 ? -17.266 -4.348 -3.805 1 96.62 89 LEU A N 1
ATOM 708 C CA . LEU A 1 89 ? -16.219 -5.344 -3.99 1 96.62 89 LEU A CA 1
ATOM 709 C C . LEU A 1 89 ? -15.297 -5.402 -2.773 1 96.62 89 LEU A C 1
ATOM 711 O O . LEU A 1 89 ? -14.984 -6.488 -2.283 1 96.62 89 LEU A O 1
ATOM 715 N N . LEU A 1 90 ? -14.883 -4.211 -2.252 1 95.31 90 LEU A N 1
ATOM 716 C CA . LEU A 1 90 ? -14.008 -4.152 -1.087 1 95.31 90 LEU A CA 1
ATOM 717 C C . LEU A 1 90 ? -14.656 -4.832 0.116 1 95.31 90 LEU A C 1
ATOM 719 O O . LEU A 1 90 ? -14.016 -5.621 0.811 1 95.31 90 LEU A O 1
ATOM 723 N N . LEU A 1 91 ? -15.891 -4.566 0.321 1 93.31 91 LEU A N 1
ATOM 724 C CA . LEU A 1 91 ? -16.625 -5.133 1.45 1 93.31 91 LEU A CA 1
ATOM 725 C C . LEU A 1 91 ? -16.734 -6.648 1.315 1 93.31 91 LEU A C 1
ATOM 727 O O . LEU A 1 91 ? -16.578 -7.375 2.297 1 93.31 91 LEU A O 1
ATOM 731 N N . GLU A 1 92 ? -16.984 -7.094 0.124 1 95.31 92 GLU A N 1
ATOM 732 C CA . GLU A 1 92 ? -17.125 -8.523 -0.122 1 95.31 92 GLU A CA 1
ATOM 733 C C . GLU A 1 92 ? -15.812 -9.258 0.166 1 95.31 92 GLU A C 1
ATOM 735 O O . GLU A 1 92 ? -15.805 -10.273 0.875 1 95.31 92 GLU A O 1
ATOM 740 N N . VAL A 1 93 ? -14.734 -8.758 -0.337 1 95.25 93 VAL A N 1
ATOM 741 C CA . VAL A 1 93 ? -13.445 -9.406 -0.125 1 95.25 93 VAL A CA 1
ATOM 742 C C . VAL A 1 93 ? -13.07 -9.336 1.354 1 95.25 93 VAL A C 1
ATOM 744 O O . VAL A 1 93 ? -12.625 -10.336 1.933 1 95.25 93 VAL A O 1
ATOM 747 N N . LYS A 1 94 ? -13.312 -8.195 1.96 1 91.88 94 LYS A N 1
ATOM 748 C CA . LYS A 1 94 ? -13.023 -8.023 3.381 1 91.88 94 LYS A CA 1
ATOM 749 C C . LYS A 1 94 ? -13.797 -9.031 4.223 1 91.88 94 LYS A C 1
ATOM 751 O O . LYS A 1 94 ? -13.297 -9.516 5.242 1 91.88 94 LYS A O 1
ATOM 756 N N . SER A 1 95 ? -14.984 -9.312 3.816 1 92 95 SER A N 1
ATOM 757 C CA . SER A 1 95 ? -15.82 -10.242 4.566 1 92 95 SER A CA 1
ATOM 758 C C . SER A 1 95 ? -15.227 -11.648 4.547 1 92 95 SER A C 1
ATOM 760 O O . SER A 1 95 ? -15.359 -12.398 5.52 1 92 95 SER A O 1
ATOM 762 N N . HIS A 1 96 ? -14.547 -12.039 3.48 1 92.81 96 HIS A N 1
ATOM 763 C CA . HIS A 1 96 ? -13.844 -13.312 3.432 1 92.81 96 HIS A CA 1
ATOM 764 C C . HIS A 1 96 ? -12.695 -13.352 4.434 1 92.81 96 HIS A C 1
ATOM 766 O O . HIS A 1 96 ? -12.484 -14.367 5.102 1 92.81 96 HIS A O 1
ATOM 772 N N . TYR A 1 97 ? -12.023 -12.211 4.535 1 91 97 TYR A N 1
ATOM 773 C CA . TYR A 1 97 ? -10.914 -12.133 5.473 1 91 97 TYR A CA 1
ATOM 774 C C . TYR A 1 97 ? -11.398 -12.25 6.914 1 91 97 TYR A C 1
ATOM 776 O O . TYR A 1 97 ? -10.797 -12.961 7.723 1 91 97 TYR A O 1
ATOM 784 N N . LYS A 1 98 ? -12.438 -11.602 7.207 1 86.56 98 LYS A N 1
ATOM 785 C CA . LYS A 1 98 ? -12.977 -11.555 8.562 1 86.56 98 LYS A CA 1
ATOM 786 C C . LYS A 1 98 ? -13.523 -12.914 8.984 1 86.56 98 LYS A C 1
ATOM 788 O O . LYS A 1 98 ? -13.414 -13.297 10.148 1 86.56 98 LYS A O 1
ATOM 793 N N . ALA A 1 99 ? -14.156 -13.562 8.102 1 83.44 99 ALA A N 1
ATOM 794 C CA . ALA A 1 99 ? -14.742 -14.867 8.391 1 83.44 99 ALA A CA 1
ATOM 795 C C . ALA A 1 99 ? -13.688 -15.852 8.875 1 83.44 99 ALA A C 1
ATOM 797 O O . ALA A 1 99 ? -13.984 -16.766 9.664 1 83.44 99 ALA A O 1
ATOM 798 N N . LYS A 1 100 ? -12.492 -15.766 8.484 1 77.88 100 LYS A N 1
ATOM 799 C CA . LYS A 1 100 ? -11.453 -16.719 8.867 1 77.88 100 LYS A CA 1
ATOM 800 C C . LYS A 1 100 ? -10.555 -16.156 9.953 1 77.88 100 LYS A C 1
ATOM 802 O O . LYS A 1 100 ? -9.617 -16.812 10.398 1 77.88 100 LYS A O 1
ATOM 807 N N . GLN A 1 101 ? -11.062 -15.18 10.797 1 64.19 101 GLN A N 1
ATOM 808 C CA . GLN A 1 101 ? -10.375 -14.531 11.914 1 64.19 101 GLN A CA 1
ATOM 809 C C . GLN A 1 101 ? -8.938 -14.172 11.531 1 64.19 101 GLN A C 1
ATOM 811 O O . GLN A 1 101 ? -8.023 -14.312 12.344 1 64.19 101 GLN A O 1
ATOM 816 N N . LEU A 1 102 ? -8.68 -14.172 10.336 1 57.25 102 LEU A N 1
ATOM 817 C CA . LEU A 1 102 ? -7.305 -13.82 9.992 1 57.25 102 LEU A CA 1
ATOM 818 C C . LEU A 1 102 ? -6.902 -12.5 1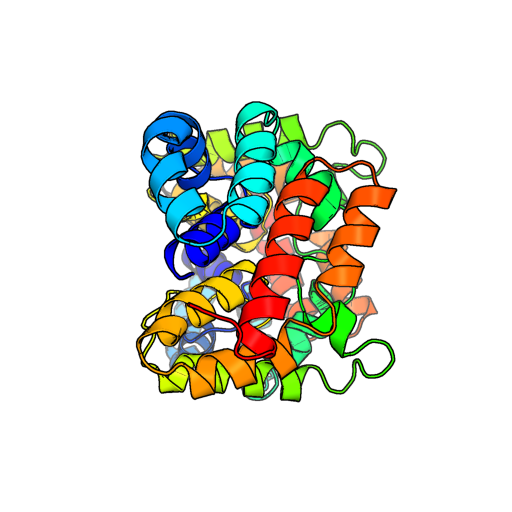0.633 1 57.25 102 LEU A C 1
ATOM 820 O O . LEU A 1 102 ? -7.613 -11.5 10.492 1 57.25 102 LEU A O 1
ATOM 824 N N . ASP A 1 103 ? -6.484 -12.586 11.922 1 50.06 103 ASP A N 1
ATOM 825 C CA . ASP A 1 103 ? -5.777 -11.469 12.539 1 50.06 103 ASP A CA 1
ATOM 826 C C . ASP A 1 103 ? -4.816 -10.812 11.547 1 50.06 103 ASP A C 1
ATOM 828 O O . ASP A 1 103 ? -3.6 -10.836 11.75 1 50.06 103 ASP A O 1
ATOM 832 N N . MET A 1 104 ? -4.945 -11.141 10.336 1 50.28 104 MET A N 1
ATOM 833 C CA . MET A 1 104 ? -3.906 -10.617 9.453 1 50.28 104 MET A CA 1
ATOM 834 C C . MET A 1 104 ? -3.873 -9.094 9.492 1 50.28 104 MET A C 1
ATOM 836 O O . MET A 1 104 ? -4.906 -8.453 9.688 1 50.28 104 MET A O 1
ATOM 840 N N . PRO A 1 105 ? -2.734 -8.531 9.828 1 46.75 105 PRO A N 1
ATOM 841 C CA . PRO A 1 105 ? -2.504 -7.086 9.734 1 46.75 105 PRO A CA 1
ATOM 842 C C . PRO A 1 105 ? -3.102 -6.473 8.469 1 46.75 105 PRO A C 1
ATOM 844 O O . PRO A 1 105 ? -2.641 -5.426 8.008 1 46.75 105 PRO A O 1
ATOM 847 N N . VAL A 1 106 ? -4.074 -7.312 7.855 1 51.34 106 VAL A N 1
ATOM 848 C CA . VAL A 1 106 ? -4.754 -6.93 6.621 1 51.34 106 VAL A CA 1
ATOM 849 C C . VAL A 1 106 ? -5.59 -5.676 6.859 1 51.34 106 VAL A C 1
ATOM 851 O O . VAL A 1 106 ? -6.047 -5.035 5.906 1 51.34 106 VAL A O 1
ATOM 854 N N . ASP A 1 107 ? -5.492 -5.336 8.078 1 55.38 107 ASP A N 1
ATOM 855 C CA . ASP A 1 107 ? -6.438 -4.273 8.406 1 55.38 107 ASP A CA 1
ATOM 856 C C . ASP A 1 107 ? -5.953 -2.924 7.883 1 55.38 107 ASP A C 1
ATOM 858 O O . ASP A 1 107 ? -6.73 -1.971 7.797 1 55.38 107 ASP A O 1
ATOM 862 N N . ARG A 1 108 ? -4.75 -3.107 7.34 1 66 108 ARG A N 1
ATOM 863 C CA . ARG A 1 108 ? -4.328 -1.784 6.891 1 66 108 ARG A CA 1
ATOM 864 C C . ARG A 1 108 ? -4.059 -1.775 5.391 1 66 108 ARG A C 1
ATOM 866 O O . ARG A 1 108 ? -3.662 -0.751 4.832 1 66 108 ARG A O 1
ATOM 873 N N . GLU A 1 109 ? -4.387 -2.98 4.879 1 81.88 109 GLU A N 1
ATOM 874 C CA . GLU A 1 109 ? -4.164 -3.057 3.438 1 81.88 109 GLU A CA 1
ATOM 875 C C . GLU A 1 109 ? -5.48 -2.982 2.67 1 81.88 109 GLU A C 1
ATOM 877 O O . GLU A 1 109 ? -6.539 -3.318 3.207 1 81.88 109 GLU A O 1
ATOM 882 N N . ILE A 1 110 ? -5.391 -2.49 1.54 1 90.5 110 ILE A N 1
ATOM 883 C CA . ILE A 1 110 ? -6.543 -2.549 0.646 1 90.5 110 ILE A CA 1
ATOM 884 C C . ILE A 1 110 ? -6.91 -4.004 0.375 1 90.5 110 ILE A C 1
ATOM 886 O O . ILE A 1 110 ? -6.055 -4.812 0.003 1 90.5 110 ILE A O 1
ATOM 890 N N . PRO A 1 111 ? -8.148 -4.426 0.554 1 93.38 111 PRO A N 1
ATOM 891 C CA . PRO A 1 111 ? -8.555 -5.832 0.475 1 93.38 111 PRO A CA 1
ATOM 892 C C . PRO A 1 111 ? -8.219 -6.469 -0.872 1 93.38 111 PRO A C 1
ATOM 894 O O . PRO A 1 111 ? -7.984 -7.676 -0.946 1 93.38 111 PRO A O 1
ATOM 897 N N . THR A 1 112 ? -8.18 -5.734 -1.947 1 95.69 112 THR A N 1
ATOM 898 C CA . THR A 1 112 ? -7.98 -6.281 -3.283 1 95.69 112 THR A CA 1
ATOM 899 C C . THR A 1 112 ? -6.504 -6.227 -3.672 1 95.69 112 THR A C 1
ATOM 901 O O . THR A 1 112 ? -6.164 -6.312 -4.855 1 95.69 112 THR A O 1
ATOM 904 N N . TYR A 1 113 ? -5.668 -5.938 -2.688 1 95.31 113 TYR A N 1
ATOM 905 C CA . TYR A 1 113 ? -4.223 -6.02 -2.875 1 95.31 113 TYR A CA 1
ATOM 906 C C . TYR A 1 113 ? -3.785 -7.465 -3.092 1 95.31 113 TYR A C 1
ATOM 908 O O . TYR A 1 113 ? -4.047 -8.336 -2.256 1 95.31 113 TYR A O 1
ATOM 916 N N . LEU A 1 114 ? -3.137 -7.734 -4.195 1 97.12 114 LEU A N 1
ATOM 917 C CA . LEU A 1 114 ? -2.852 -9.094 -4.633 1 97.12 114 LEU A CA 1
ATOM 918 C C . LEU A 1 114 ? -2.15 -9.883 -3.533 1 97.12 114 LEU A C 1
ATOM 920 O O . LEU A 1 114 ? -2.562 -11 -3.201 1 97.12 114 LEU A O 1
ATOM 924 N N . PRO A 1 115 ? -1.091 -9.383 -2.871 1 96.25 115 PRO A N 1
ATOM 925 C CA . PRO A 1 115 ? -0.413 -10.164 -1.829 1 96.25 115 PRO A CA 1
ATOM 926 C C . PRO A 1 115 ? -1.343 -10.547 -0.68 1 96.25 115 PRO A C 1
ATOM 928 O O . PRO A 1 115 ? -1.266 -11.664 -0.166 1 96.25 115 PRO A O 1
ATOM 931 N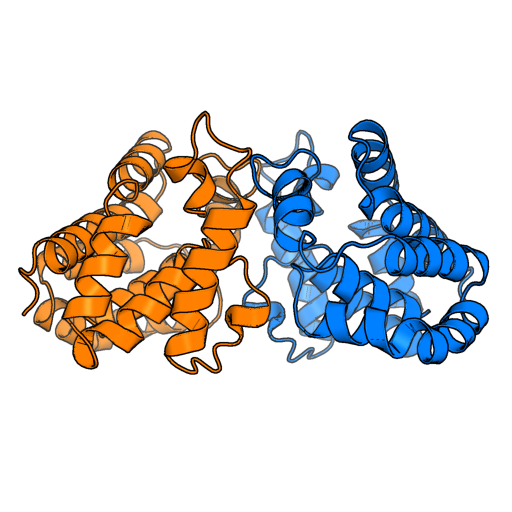 N . ALA A 1 116 ? -2.215 -9.633 -0.311 1 93.94 116 ALA A N 1
ATOM 932 C CA . ALA A 1 116 ? -3.172 -9.938 0.75 1 93.94 116 ALA A CA 1
ATOM 933 C C . ALA A 1 116 ? -4.133 -11.039 0.318 1 93.94 116 ALA A C 1
ATOM 935 O O . ALA A 1 116 ? -4.445 -11.945 1.101 1 93.94 116 ALA A O 1
ATOM 936 N N . MET A 1 117 ? -4.578 -10.953 -0.881 1 96.56 117 MET A N 1
ATOM 937 C CA . MET A 1 117 ? -5.477 -11.969 -1.418 1 96.56 117 MET A CA 1
ATOM 938 C C . MET A 1 117 ? -4.797 -13.336 -1.452 1 96.56 117 MET A C 1
ATOM 940 O O . MET A 1 117 ? -5.422 -14.352 -1.145 1 96.56 117 MET A O 1
ATOM 944 N N . LEU A 1 118 ? -3.521 -13.336 -1.787 1 96.88 118 LEU A N 1
ATOM 945 C CA . LEU A 1 118 ? -2.773 -14.586 -1.847 1 96.88 118 LEU A CA 1
ATOM 946 C C . LEU A 1 118 ? -2.559 -15.156 -0.449 1 96.88 118 LEU A C 1
ATOM 948 O O . LEU A 1 118 ? -2.584 -16.375 -0.262 1 96.88 118 LEU A O 1
ATOM 952 N N . GLU A 1 119 ? -2.33 -14.305 0.55 1 94.38 119 GLU A N 1
ATOM 953 C CA . GLU A 1 119 ? -2.189 -14.766 1.93 1 94.38 119 GLU A CA 1
ATOM 954 C C . GLU A 1 119 ? -3.473 -15.43 2.424 1 94.38 119 GLU A C 1
ATOM 956 O O . GLU A 1 119 ? -3.426 -16.469 3.078 1 94.38 119 GLU A O 1
ATOM 961 N N . TYR A 1 120 ? -4.57 -14.789 2.119 1 94.5 120 TYR A N 1
ATOM 962 C CA . TYR A 1 120 ? -5.855 -15.375 2.484 1 94.5 120 TYR A CA 1
ATOM 963 C C . TYR A 1 120 ? -6.039 -16.734 1.821 1 94.5 120 TYR A C 1
ATOM 965 O O . TYR A 1 120 ? -6.422 -17.703 2.477 1 94.5 120 TYR A O 1
ATOM 973 N N . LEU A 1 121 ? -5.777 -16.781 0.474 1 95.69 121 LEU A N 1
ATOM 974 C CA . LEU A 1 121 ? -5.949 -18.016 -0.283 1 95.69 121 LEU A CA 1
ATOM 975 C C . LEU A 1 121 ? -5.07 -19.125 0.284 1 95.69 121 LEU A C 1
ATOM 977 O O . LEU A 1 121 ? -5.508 -20.266 0.401 1 95.69 121 LEU A O 1
ATOM 981 N N . ALA A 1 122 ? -3.814 -18.781 0.606 1 94.5 122 ALA A N 1
ATOM 982 C CA . ALA A 1 122 ? -2.895 -19.75 1.193 1 94.5 122 ALA A CA 1
ATOM 983 C C . ALA A 1 122 ? -3.439 -20.297 2.51 1 94.5 122 ALA A C 1
ATOM 985 O O . ALA A 1 122 ? -3.287 -21.484 2.809 1 94.5 122 ALA A O 1
ATOM 986 N N . LEU A 1 123 ? -3.998 -19.438 3.275 1 91.12 123 LEU A N 1
ATOM 987 C CA . LEU A 1 123 ? -4.523 -19.812 4.586 1 91.12 123 LEU A CA 1
ATOM 988 C C . LEU A 1 123 ? -5.699 -20.766 4.445 1 91.12 123 LEU A C 1
ATOM 990 O O . LEU A 1 123 ? -5.816 -21.734 5.211 1 91.12 123 LEU A O 1
ATOM 994 N N . VAL A 1 124 ? -6.547 -20.516 3.477 1 92.69 124 VAL A N 1
ATOM 995 C CA . VAL A 1 124 ? -7.801 -21.266 3.408 1 92.69 124 VAL A CA 1
ATOM 996 C C . VAL A 1 124 ? -7.625 -22.484 2.508 1 92.69 124 VAL A C 1
ATOM 998 O O . VAL A 1 124 ? -8.461 -23.391 2.506 1 92.69 124 VAL A O 1
ATOM 1001 N N . TYR A 1 125 ? -6.586 -22.484 1.753 1 92.75 125 TYR A N 1
ATOM 1002 C CA . TYR A 1 125 ? -6.391 -23.516 0.738 1 92.75 125 TYR A CA 1
ATOM 1003 C C . TYR A 1 125 ? -6.562 -24.906 1.334 1 92.75 125 TYR A C 1
ATOM 1005 O O . TYR A 1 125 ? -7.324 -25.719 0.811 1 92.75 125 TYR A O 1
ATOM 1013 N N . ASP A 1 126 ? -5.832 -25.141 2.488 1 88.75 126 ASP A N 1
ATOM 1014 C CA . ASP A 1 126 ? -5.906 -26.484 3.074 1 88.75 126 ASP A CA 1
ATOM 1015 C C . ASP A 1 126 ? -7.113 -26.609 4 1 88.75 126 ASP A C 1
ATOM 1017 O O . ASP A 1 126 ? -7.742 -27.656 4.066 1 88.75 126 ASP A O 1
ATOM 1021 N N . GLU A 1 127 ? -7.535 -25.562 4.637 1 89.69 127 GLU A N 1
ATOM 1022 C CA . GLU A 1 127 ? -8.57 -25.594 5.664 1 89.69 127 GLU A CA 1
ATOM 1023 C C . GLU A 1 127 ? -9.961 -25.688 5.043 1 89.69 127 GLU A C 1
ATOM 1025 O O . GLU A 1 127 ? -10.859 -26.328 5.609 1 89.69 127 GLU A O 1
ATOM 1030 N N . ASP A 1 128 ? -10.164 -25.109 3.955 1 91.56 128 ASP A N 1
ATOM 1031 C CA . ASP A 1 128 ? -11.461 -25.047 3.277 1 91.56 128 ASP A CA 1
ATOM 1032 C C . ASP A 1 128 ? -11.281 -24.953 1.765 1 91.56 128 ASP A C 1
ATOM 1034 O O . ASP A 1 128 ? -11.477 -23.875 1.181 1 91.56 128 ASP A O 1
ATOM 1038 N N . PRO A 1 129 ? -10.992 -26.078 1.153 1 92.06 129 PRO A N 1
ATOM 1039 C CA . PRO A 1 129 ? -10.711 -26.094 -0.283 1 92.06 129 PRO A CA 1
ATOM 1040 C C . PRO A 1 129 ? -11.852 -25.516 -1.118 1 92.06 129 PRO A C 1
ATOM 1042 O O . PRO A 1 129 ? -11.602 -24.906 -2.162 1 92.06 129 PRO A O 1
ATOM 1045 N N . LYS A 1 130 ? -13.062 -25.688 -0.66 1 93.75 130 LYS A N 1
ATOM 1046 C CA . LYS A 1 130 ? -14.195 -25.141 -1.392 1 93.75 130 LYS A CA 1
ATOM 1047 C C . LYS A 1 130 ? -14.18 -23.609 -1.375 1 93.75 130 LYS A C 1
ATOM 1049 O O . LYS A 1 130 ? -14.398 -22.969 -2.404 1 93.75 130 LYS A O 1
ATOM 1054 N N . ALA A 1 131 ? -13.898 -23.031 -0.221 1 93.44 131 ALA A N 1
ATOM 1055 C CA . ALA A 1 131 ? -13.805 -21.578 -0.103 1 93.44 131 ALA A CA 1
ATOM 1056 C C . ALA A 1 131 ? -12.641 -21.047 -0.934 1 93.44 131 ALA A C 1
ATOM 1058 O O . ALA A 1 131 ? -12.758 -19.984 -1.563 1 93.44 131 ALA A O 1
ATOM 1059 N N . ALA A 1 132 ? -11.555 -21.797 -0.912 1 95.25 132 ALA A N 1
ATOM 1060 C CA . ALA A 1 132 ? -10.383 -21.406 -1.694 1 95.25 132 ALA A CA 1
ATOM 1061 C C . ALA A 1 132 ? -10.703 -21.375 -3.186 1 95.25 132 ALA A C 1
ATOM 1063 O O . ALA A 1 132 ? -10.352 -20.438 -3.889 1 95.25 132 ALA A O 1
ATOM 1064 N N . ARG A 1 133 ? -11.375 -22.422 -3.637 1 96.81 133 ARG A N 1
ATOM 1065 C CA . ARG A 1 133 ? -11.758 -22.516 -5.043 1 96.81 133 ARG A CA 1
ATOM 1066 C C . ARG A 1 133 ? -12.672 -21.359 -5.441 1 96.81 133 ARG A C 1
ATOM 1068 O O . ARG A 1 133 ? -12.461 -20.719 -6.469 1 96.81 133 ARG A O 1
ATOM 1075 N N . ARG A 1 134 ? -13.68 -21.078 -4.641 1 96.56 134 ARG A N 1
ATOM 1076 C CA . ARG A 1 134 ? -14.633 -20.016 -4.922 1 96.56 134 ARG A CA 1
ATOM 1077 C C . ARG A 1 134 ? -13.938 -18.656 -4.949 1 96.56 134 ARG A C 1
ATOM 1079 O O . ARG A 1 134 ? -14.195 -17.844 -5.844 1 96.56 134 ARG A O 1
ATOM 1086 N N . PHE A 1 135 ? -13.086 -18.453 -3.957 1 97.44 135 PHE A N 1
ATOM 1087 C CA . PHE A 1 135 ? -12.359 -17.188 -3.877 1 97.44 135 PHE A CA 1
ATOM 1088 C C . PHE A 1 135 ? -11.461 -17 -5.094 1 97.44 135 PHE A C 1
ATOM 1090 O O . PHE A 1 135 ? -11.477 -15.945 -5.727 1 97.44 135 PHE A O 1
ATOM 1097 N N . ALA A 1 136 ? -10.703 -18.047 -5.473 1 98.38 136 ALA A N 1
ATOM 1098 C CA . ALA A 1 136 ? -9.797 -18 -6.609 1 98.38 136 ALA A CA 1
ATOM 1099 C C . ALA A 1 136 ? -10.555 -17.734 -7.91 1 98.38 136 ALA A C 1
ATOM 1101 O O . ALA A 1 136 ? -10.141 -16.906 -8.727 1 98.38 136 ALA A O 1
ATOM 1102 N N . LYS A 1 137 ? -11.672 -18.375 -8.102 1 98.12 137 LYS A N 1
ATOM 1103 C CA . LYS A 1 137 ? -12.461 -18.297 -9.328 1 98.12 137 LYS A CA 1
ATOM 1104 C C . LYS A 1 137 ? -13.078 -16.906 -9.492 1 98.12 137 LYS A C 1
ATOM 1106 O O . LYS A 1 137 ? -13.094 -16.359 -10.594 1 98.12 137 LYS A O 1
ATOM 1111 N N . LYS A 1 138 ? -13.523 -16.391 -8.422 1 98.12 138 LYS A N 1
ATOM 1112 C CA . LYS A 1 138 ? -14.281 -15.141 -8.492 1 98.12 138 LYS A CA 1
ATOM 1113 C C . LYS A 1 138 ? -13.352 -13.93 -8.484 1 98.12 138 LYS A C 1
ATOM 1115 O O . LYS A 1 138 ? -13.562 -12.969 -9.219 1 98.12 138 LYS A O 1
ATOM 1120 N N . TYR A 1 139 ? -12.242 -13.969 -7.672 1 98.31 139 TYR A N 1
ATOM 1121 C CA . TYR A 1 139 ? -11.547 -12.719 -7.363 1 98.31 139 TYR A CA 1
ATOM 1122 C C . TYR A 1 139 ? -10.133 -12.719 -7.941 1 98.31 139 TYR A C 1
ATOM 1124 O O . TYR A 1 139 ? -9.453 -11.695 -7.941 1 98.31 139 TYR A O 1
ATOM 1132 N N . LEU A 1 140 ? -9.633 -13.867 -8.469 1 98.69 140 LEU A N 1
ATOM 1133 C CA . LEU A 1 140 ? -8.266 -13.891 -8.961 1 98.69 140 LEU A CA 1
ATOM 1134 C C . LEU A 1 140 ? -8.219 -14.352 -10.414 1 98.69 140 LEU A C 1
ATOM 1136 O O . LEU A 1 140 ? -7.648 -13.672 -11.273 1 98.69 140 LEU A O 1
ATOM 1140 N N . GLN A 1 141 ? -8.836 -15.391 -10.742 1 98.56 141 GLN A N 1
ATOM 1141 C CA . GLN A 1 141 ? -8.734 -16.047 -12.039 1 98.56 141 GLN A CA 1
ATOM 1142 C C . GLN A 1 141 ? -9.078 -15.086 -13.172 1 98.56 141 GLN A C 1
ATOM 1144 O O . GLN A 1 141 ? -8.445 -15.109 -14.227 1 98.56 141 GLN A O 1
ATOM 1149 N N . PRO A 1 142 ? -10.047 -14.219 -13.039 1 98.44 142 PRO A N 1
ATOM 1150 C CA . PRO A 1 142 ? -10.484 -13.398 -14.172 1 98.44 142 PRO A CA 1
ATOM 1151 C C . PRO A 1 142 ? -9.406 -12.43 -14.648 1 98.44 142 PRO A C 1
ATOM 1153 O O . PRO A 1 142 ? -9.484 -11.914 -15.766 1 98.44 142 PRO A O 1
ATOM 1156 N N . TRP A 1 143 ? -8.398 -12.156 -13.781 1 98.5 143 TRP A N 1
ATOM 1157 C CA . TRP A 1 143 ? -7.566 -11.023 -14.18 1 98.5 143 TRP A CA 1
ATOM 1158 C C . TRP A 1 143 ? -6.086 -11.367 -14.062 1 98.5 143 TRP A C 1
ATOM 1160 O O . TRP A 1 143 ? -5.234 -10.633 -14.57 1 98.5 143 TRP A O 1
ATOM 1170 N N . VAL A 1 144 ? -5.637 -12.461 -13.445 1 98.62 144 VAL A N 1
ATOM 1171 C CA . VAL A 1 144 ? -4.223 -12.758 -13.242 1 98.62 144 VAL A CA 1
ATOM 1172 C C . VAL A 1 144 ? -3.547 -13.008 -14.586 1 98.62 144 VAL A C 1
ATOM 1174 O O . VAL A 1 144 ? -2.35 -12.75 -14.742 1 98.62 144 VAL A O 1
ATOM 1177 N N . GLY A 1 145 ? -4.281 -13.492 -15.594 1 98.69 145 GLY A N 1
ATOM 1178 C CA . GLY A 1 145 ? -3.746 -13.602 -16.938 1 98.69 145 GLY A CA 1
ATOM 1179 C C . GLY A 1 145 ? -3.424 -12.258 -17.562 1 98.69 145 GLY A C 1
ATOM 1180 O O . GLY A 1 145 ? -2.393 -12.102 -18.219 1 98.69 145 GLY A O 1
ATOM 1181 N N . GLU A 1 146 ? -4.324 -11.312 -17.406 1 98.5 146 GLU A N 1
ATOM 1182 C CA . GLU A 1 146 ? -4.086 -9.953 -17.906 1 98.5 146 GLU A CA 1
ATOM 1183 C C . GLU A 1 146 ? -2.877 -9.32 -17.219 1 98.5 146 GLU A C 1
ATOM 1185 O O . GLU A 1 146 ? -2.096 -8.617 -17.859 1 98.5 146 GLU A O 1
ATOM 1190 N N . LEU A 1 147 ? -2.74 -9.586 -15.938 1 98.5 147 LEU A N 1
ATOM 1191 C CA . LEU A 1 147 ? -1.564 -9.094 -15.227 1 98.5 147 LEU A CA 1
ATOM 1192 C C . LEU A 1 147 ? -0.286 -9.664 -15.836 1 98.5 147 LEU A C 1
ATOM 1194 O O . LEU A 1 147 ? 0.661 -8.922 -16.109 1 98.5 147 LEU A O 1
ATOM 1198 N N . ALA A 1 148 ? -0.245 -10.953 -16.047 1 98.75 148 ALA A N 1
ATOM 1199 C CA . ALA A 1 148 ? 0.928 -11.602 -16.641 1 98.75 148 ALA A CA 1
ATOM 1200 C C . ALA A 1 148 ? 1.253 -11.016 -18.016 1 98.75 148 ALA A C 1
ATOM 1202 O O . ALA A 1 148 ? 2.414 -10.727 -18.312 1 98.75 148 ALA A O 1
ATOM 1203 N N . SER A 1 149 ? 0.262 -10.766 -18.812 1 98.69 149 SER A N 1
ATOM 1204 C CA . SER A 1 149 ? 0.446 -10.211 -20.141 1 98.69 149 SER A CA 1
ATOM 1205 C C . SER A 1 149 ? 0.972 -8.781 -20.078 1 98.69 149 SER A C 1
ATOM 1207 O O . SER A 1 149 ? 1.851 -8.398 -20.859 1 98.69 149 SER A O 1
ATOM 1209 N N . CYS A 1 150 ? 0.385 -8.016 -19.188 1 98.44 150 CYS A N 1
ATOM 1210 C CA . CYS A 1 150 ? 0.826 -6.637 -19 1 98.44 150 CYS A CA 1
ATOM 1211 C C . CYS A 1 150 ? 2.303 -6.582 -18.625 1 98.44 150 CYS A C 1
ATOM 1213 O O . CYS A 1 150 ? 3.064 -5.805 -19.203 1 98.44 150 CYS A O 1
ATOM 1215 N N . LEU A 1 151 ? 2.689 -7.434 -17.672 1 98.62 151 LEU A N 1
ATOM 1216 C CA . LEU A 1 151 ? 4.07 -7.457 -17.203 1 98.62 151 LEU A CA 1
ATOM 1217 C C . LEU A 1 151 ? 5.016 -7.914 -18.297 1 98.62 151 LEU A C 1
ATOM 1219 O O . LEU A 1 151 ? 6.129 -7.398 -18.422 1 98.62 151 LEU A O 1
ATOM 1223 N N . GLU A 1 152 ? 4.582 -8.828 -19.094 1 98.38 152 GLU A N 1
ATOM 1224 C CA . GLU A 1 152 ? 5.375 -9.289 -20.234 1 98.38 152 GLU A CA 1
ATOM 1225 C C . GLU A 1 152 ? 5.555 -8.18 -21.266 1 98.38 152 GLU A C 1
ATOM 1227 O O . GLU A 1 152 ? 6.664 -7.957 -21.75 1 98.38 152 GLU A O 1
ATOM 1232 N N . LYS A 1 153 ? 4.508 -7.465 -21.562 1 98.31 153 LYS A N 1
ATOM 1233 C CA . LYS A 1 153 ? 4.539 -6.375 -22.531 1 98.31 153 LYS A CA 1
ATOM 1234 C C . LYS A 1 153 ? 5.484 -5.266 -22.078 1 98.31 153 LYS A C 1
ATOM 1236 O O . LYS A 1 153 ? 6.109 -4.602 -22.906 1 98.31 153 LYS A O 1
ATOM 1241 N N . ASN A 1 154 ? 5.602 -5.16 -20.797 1 97.19 154 ASN A N 1
ATOM 1242 C CA . ASN A 1 154 ? 6.453 -4.113 -20.25 1 97.19 154 ASN A CA 1
ATOM 1243 C C . ASN A 1 154 ? 7.836 -4.648 -19.891 1 97.19 154 ASN A C 1
ATOM 1245 O O . ASN A 1 154 ? 8.602 -3.982 -19.188 1 97.19 154 ASN A O 1
ATOM 1249 N N . ARG A 1 155 ? 8.133 -5.891 -20.266 1 97.25 155 ARG A N 1
ATOM 1250 C CA . ARG A 1 155 ? 9.438 -6.527 -20.109 1 97.25 155 ARG A CA 1
ATOM 1251 C C . ARG A 1 155 ? 9.875 -6.535 -18.641 1 97.25 155 ARG A C 1
ATOM 1253 O O . ARG A 1 155 ? 11.047 -6.297 -18.328 1 97.25 155 ARG A O 1
ATOM 1260 N N . SER A 1 156 ? 8.898 -6.73 -17.797 1 97.94 156 SER A N 1
ATOM 1261 C CA . SER A 1 156 ? 9.195 -6.812 -16.375 1 97.94 156 SER A CA 1
ATOM 1262 C C . SER A 1 156 ? 9.586 -8.234 -15.969 1 97.94 156 SER A C 1
ATOM 1264 O O . SER A 1 156 ? 8.984 -9.203 -16.438 1 97.94 156 SER A O 1
ATOM 1266 N N . LEU A 1 157 ? 10.57 -8.328 -15.062 1 98.38 157 LEU A N 1
ATOM 1267 C CA . LEU A 1 157 ? 10.969 -9.625 -14.523 1 98.38 157 LEU A CA 1
ATOM 1268 C C . LEU A 1 157 ? 9.812 -10.281 -13.773 1 98.38 157 LEU A C 1
ATOM 1270 O O . LEU A 1 157 ? 9.734 -11.508 -13.688 1 98.38 157 LEU A O 1
ATOM 1274 N N . TRP A 1 158 ? 8.844 -9.484 -13.273 1 98.81 158 TRP A N 1
ATOM 1275 C CA . TRP A 1 158 ? 7.715 -9.984 -12.492 1 98.81 158 TRP A CA 1
ATOM 1276 C C . TRP A 1 158 ? 6.746 -10.758 -13.383 1 98.81 158 TRP A C 1
ATOM 1278 O O . TRP A 1 158 ? 5.777 -11.344 -12.898 1 98.81 158 TRP A O 1
ATOM 1288 N N . SER A 1 159 ? 6.988 -10.766 -14.742 1 98.81 159 SER A N 1
ATOM 1289 C CA . SER A 1 159 ? 6.16 -11.57 -15.633 1 98.81 159 SER A CA 1
ATOM 1290 C C . SER A 1 159 ? 6.301 -13.062 -15.32 1 98.81 159 SER A C 1
ATOM 1292 O O . SER A 1 159 ? 5.348 -13.82 -15.469 1 98.81 159 SER A O 1
ATOM 1294 N N . LEU A 1 160 ? 7.438 -13.453 -14.82 1 98.88 160 LEU A N 1
ATOM 1295 C CA . LEU A 1 160 ? 7.699 -14.852 -14.508 1 98.88 160 LEU A CA 1
ATOM 1296 C C . LEU A 1 160 ? 6.836 -15.32 -13.344 1 98.88 160 LEU A C 1
ATOM 1298 O O . LEU A 1 160 ? 6.023 -16.234 -13.5 1 98.88 160 LEU A O 1
ATOM 1302 N N . PRO A 1 161 ? 6.93 -14.648 -12.164 1 98.94 161 PRO A N 1
ATOM 1303 C CA . PRO A 1 161 ? 6.043 -15.094 -11.086 1 98.94 161 PRO A CA 1
ATOM 1304 C C . PRO A 1 161 ? 4.566 -14.875 -11.414 1 98.94 161 PRO A C 1
ATOM 1306 O O . PRO A 1 161 ? 3.701 -15.562 -10.859 1 98.94 161 PRO A O 1
ATOM 1309 N N . ALA A 1 162 ? 4.23 -13.922 -12.32 1 98.94 162 ALA A N 1
ATOM 1310 C CA . ALA A 1 162 ? 2.836 -13.734 -12.703 1 98.94 162 ALA A CA 1
ATOM 1311 C C . ALA A 1 162 ? 2.324 -14.93 -13.508 1 98.94 162 ALA A C 1
ATOM 1313 O O . ALA A 1 162 ? 1.167 -15.336 -13.359 1 98.94 162 ALA A O 1
ATOM 1314 N N . LYS A 1 163 ? 3.186 -15.453 -14.352 1 98.88 163 LYS A N 1
ATOM 1315 C CA . LYS A 1 163 ? 2.826 -16.672 -15.07 1 98.88 163 LYS A CA 1
ATOM 1316 C C . LYS A 1 163 ? 2.631 -17.844 -14.109 1 98.88 163 LYS A C 1
ATOM 1318 O O . LYS A 1 163 ? 1.699 -18.641 -14.266 1 98.88 163 LYS A O 1
ATOM 1323 N N . ALA A 1 164 ? 3.488 -17.953 -13.125 1 98.88 164 ALA A N 1
ATOM 1324 C CA . ALA A 1 164 ? 3.318 -18.969 -12.094 1 98.88 164 ALA A CA 1
ATOM 1325 C C . ALA A 1 164 ? 1.998 -18.781 -11.352 1 98.88 164 ALA A C 1
ATOM 1327 O O . ALA A 1 164 ? 1.283 -19.75 -11.086 1 98.88 164 ALA A O 1
ATOM 1328 N N . LEU A 1 165 ? 1.7 -17.547 -11.047 1 98.88 165 LEU A N 1
ATOM 1329 C CA . LEU A 1 165 ? 0.461 -17.203 -10.359 1 98.88 165 LEU A CA 1
ATOM 1330 C C . LEU A 1 165 ? -0.753 -17.656 -11.164 1 98.88 165 LEU A C 1
ATOM 1332 O O . LEU A 1 165 ? -1.672 -18.281 -10.625 1 98.88 165 LEU A O 1
ATOM 1336 N N . LYS A 1 166 ? -0.742 -17.312 -12.445 1 98.75 166 LYS A N 1
ATOM 1337 C CA . LYS A 1 166 ? -1.849 -17.719 -13.312 1 98.75 166 LYS A CA 1
ATOM 1338 C C . LYS A 1 166 ? -2.055 -19.219 -13.281 1 98.75 166 LYS A C 1
ATOM 1340 O O . LYS A 1 166 ? -3.186 -19.703 -13.172 1 98.75 166 LYS A O 1
ATOM 1345 N N . ARG A 1 167 ? -0.989 -19.906 -13.352 1 98.12 167 ARG A N 1
ATOM 1346 C CA . ARG A 1 167 ? -1.04 -21.375 -13.359 1 98.12 167 ARG A CA 1
ATOM 1347 C C . ARG A 1 1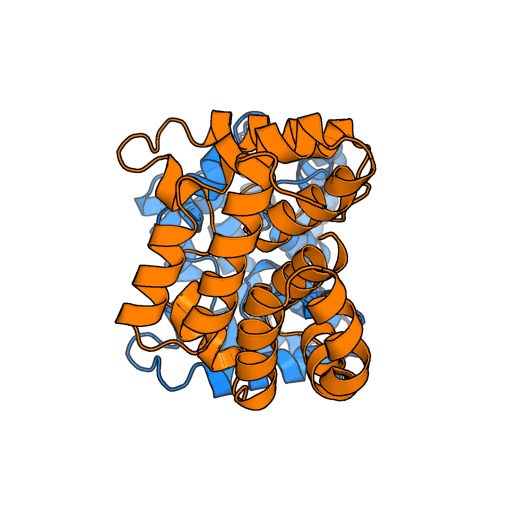67 ? -1.644 -21.906 -12.062 1 98.12 167 ARG A C 1
ATOM 1349 O O . ARG A 1 167 ? -2.553 -22.734 -12.086 1 98.12 167 ARG A O 1
ATOM 1356 N N . VAL A 1 168 ? -1.17 -21.406 -10.938 1 97.94 168 VAL A N 1
ATOM 1357 C CA . VAL A 1 168 ? -1.585 -21.906 -9.633 1 97.94 168 VAL A CA 1
ATOM 1358 C C . VAL A 1 168 ? -3.043 -21.531 -9.375 1 97.94 168 VAL A C 1
ATOM 1360 O O . VAL A 1 168 ? -3.814 -22.344 -8.859 1 97.94 168 VAL A O 1
ATOM 1363 N N . VAL A 1 169 ? -3.463 -20.344 -9.758 1 98.25 169 VAL A N 1
ATOM 1364 C CA . VAL A 1 169 ? -4.836 -19.891 -9.578 1 98.25 169 VAL A CA 1
ATOM 1365 C C . VAL A 1 169 ? -5.777 -20.719 -10.445 1 98.25 169 VAL A C 1
ATOM 1367 O O . VAL A 1 169 ? -6.852 -21.125 -9.992 1 98.25 169 VAL A O 1
ATOM 1370 N N . ASP A 1 170 ? -5.379 -20.984 -11.711 1 97.75 170 ASP A N 1
ATOM 1371 C CA . ASP A 1 170 ? -6.191 -21.812 -12.586 1 97.75 170 ASP A CA 1
ATOM 1372 C C . ASP A 1 170 ? -6.387 -23.203 -11.992 1 97.75 170 ASP A C 1
ATOM 1374 O O . ASP A 1 170 ? -7.496 -23.75 -12.008 1 97.75 170 ASP A O 1
ATOM 1378 N N . LYS A 1 171 ? -5.316 -23.734 -11.453 1 97 171 LYS A N 1
ATOM 1379 C CA . LYS A 1 171 ? -5.395 -25.062 -10.859 1 97 171 LYS A CA 1
ATOM 1380 C C . LYS A 1 171 ? -6.34 -25.078 -9.664 1 97 171 LYS A C 1
ATOM 1382 O O . LYS A 1 171 ? -7.152 -25.984 -9.516 1 97 171 LYS A O 1
ATOM 1387 N N . ILE A 1 172 ? -6.254 -24.109 -8.797 1 96.75 172 ILE A N 1
ATOM 1388 C CA . ILE A 1 172 ? -7.098 -24.031 -7.605 1 96.75 172 ILE A CA 1
ATOM 1389 C C . ILE A 1 172 ? -8.555 -23.828 -8.016 1 96.75 172 ILE A C 1
ATOM 1391 O O . ILE A 1 172 ? -9.445 -24.516 -7.52 1 96.75 172 ILE A O 1
ATOM 1395 N N . ALA A 1 173 ? -8.789 -22.906 -8.953 1 96.25 173 ALA A N 1
ATOM 1396 C CA . ALA A 1 173 ? -10.141 -22.531 -9.375 1 96.25 173 ALA A CA 1
ATOM 1397 C C . ALA A 1 173 ? -10.836 -23.688 -10.078 1 96.25 173 ALA A C 1
ATOM 1399 O O . ALA A 1 173 ? -12.062 -23.812 -10.031 1 96.25 173 ALA A O 1
ATOM 1400 N N . GLU A 1 174 ? -10.078 -24.5 -10.727 1 91.81 174 GLU A N 1
ATOM 1401 C CA . GLU A 1 174 ? -10.641 -25.609 -11.492 1 91.81 174 GLU A CA 1
ATOM 1402 C C . GLU A 1 174 ? -10.695 -26.875 -10.656 1 91.81 174 GLU A C 1
ATOM 1404 O O . GLU A 1 174 ? -11.211 -27.906 -11.109 1 91.81 174 GLU A O 1
ATOM 1409 N N . GLY A 1 175 ? -10.32 -26.719 -9.391 1 82.31 175 GLY A N 1
ATOM 1410 C CA . GLY A 1 175 ? -10.383 -27.859 -8.484 1 82.31 175 GLY A CA 1
ATOM 1411 C C . GLY A 1 175 ? -9.305 -28.891 -8.758 1 82.31 175 GLY A C 1
ATOM 1412 O O . GLY A 1 175 ? -9.5 -30.078 -8.484 1 82.31 175 GLY A O 1
ATOM 1413 N N . ARG A 1 176 ? -8.297 -28.438 -9.508 1 70.5 176 ARG A N 1
ATOM 1414 C CA . ARG A 1 176 ? -7.234 -29.375 -9.859 1 70.5 176 ARG A CA 1
ATOM 1415 C C . ARG A 1 176 ? -6.109 -29.328 -8.836 1 70.5 176 ARG A C 1
ATOM 1417 O O . ARG A 1 176 ? -5 -29.797 -9.102 1 70.5 176 ARG A O 1
ATOM 1424 N N . GLY A 1 177 ? -6.324 -28.688 -7.68 1 58.78 177 GLY A N 1
ATOM 1425 C CA . GLY A 1 177 ? -5.262 -28.672 -6.684 1 58.78 177 GLY A CA 1
ATOM 1426 C C . GLY A 1 177 ? -4.883 -30.047 -6.18 1 58.78 177 GLY A C 1
ATOM 1427 O O . GLY A 1 177 ? -5.586 -31.016 -6.434 1 58.78 177 GLY A O 1
ATOM 1428 N N . PRO A 1 178 ? -3.699 -30.172 -5.559 1 50.09 178 PRO A N 1
ATOM 1429 C CA . PRO A 1 178 ? -3.395 -31.547 -5.18 1 50.09 178 PRO A CA 1
ATOM 1430 C C . PRO A 1 178 ? -4.5 -32.188 -4.344 1 50.09 178 PRO A C 1
ATOM 1432 O O . PRO A 1 178 ? -5.297 -31.484 -3.723 1 50.09 178 PRO A O 1
ATOM 1435 N N . MET B 1 1 ? 3.945 18.609 17.625 1 92.31 1 MET B N 1
ATOM 1436 C CA . MET B 1 1 ? 3.281 18.297 16.359 1 92.31 1 MET B CA 1
ATOM 1437 C C . MET B 1 1 ? 3.209 16.781 16.156 1 92.31 1 MET B C 1
ATOM 1439 O O . MET B 1 1 ? 2.609 16.312 15.18 1 92.31 1 MET B O 1
ATOM 1443 N N . ARG B 1 2 ? 3.711 16.109 17.156 1 93.94 2 ARG B N 1
ATOM 1444 C CA . ARG B 1 2 ? 3.816 14.664 17.047 1 93.94 2 ARG B CA 1
ATOM 1445 C C . ARG B 1 2 ? 2.438 14.023 16.922 1 93.94 2 ARG B C 1
ATOM 1447 O O . ARG B 1 2 ? 2.219 13.18 16.047 1 93.94 2 ARG B O 1
ATOM 1454 N N . LEU B 1 3 ? 1.503 14.438 17.719 1 96.44 3 LEU B N 1
ATOM 1455 C CA . LEU B 1 3 ? 0.17 13.844 17.703 1 96.44 3 LEU B CA 1
ATOM 1456 C C . LEU B 1 3 ? -0.552 14.18 16.391 1 96.44 3 LEU B C 1
ATOM 1458 O O . LEU B 1 3 ? -1.272 13.344 15.852 1 96.44 3 LEU B O 1
ATOM 1462 N N . THR B 1 4 ? -0.365 15.414 15.938 1 98.19 4 THR B N 1
ATOM 1463 C CA . THR B 1 4 ? -0.966 15.828 14.68 1 98.19 4 THR B CA 1
ATOM 1464 C C . THR B 1 4 ? -0.426 14.992 13.523 1 98.19 4 THR B C 1
ATOM 1466 O O . THR B 1 4 ? -1.191 14.516 12.68 1 98.19 4 THR B O 1
ATOM 1469 N N . LEU B 1 5 ? 0.88 14.758 13.539 1 98.25 5 LEU B N 1
ATOM 1470 C CA . LEU B 1 5 ? 1.514 13.953 12.5 1 98.25 5 LEU B CA 1
ATOM 1471 C C . LEU B 1 5 ? 1.022 12.508 12.555 1 98.25 5 LEU B C 1
ATOM 1473 O O . LEU B 1 5 ? 0.718 11.914 11.516 1 98.25 5 LEU B O 1
ATOM 1477 N N . LYS B 1 6 ? 0.89 11.953 13.711 1 97.44 6 LYS B N 1
ATOM 1478 C CA . LYS B 1 6 ? 0.379 10.602 13.875 1 97.44 6 LYS B CA 1
ATOM 1479 C C . LYS B 1 6 ? -1.073 10.5 13.414 1 97.44 6 LYS B C 1
ATOM 1481 O O . LYS B 1 6 ? -1.457 9.531 12.758 1 97.44 6 LYS B O 1
ATOM 1486 N N . THR B 1 7 ? -1.843 11.5 13.797 1 98.44 7 THR B N 1
ATOM 1487 C CA . THR B 1 7 ? -3.244 11.547 13.398 1 98.44 7 THR B CA 1
ATOM 1488 C C . THR B 1 7 ? -3.373 11.594 11.875 1 98.44 7 THR B C 1
ATOM 1490 O O . THR B 1 7 ? -4.164 10.852 11.289 1 98.44 7 THR B O 1
ATOM 1493 N N . LEU B 1 8 ? -2.576 12.43 11.258 1 98.81 8 LEU B N 1
ATOM 1494 C CA . LEU B 1 8 ? -2.602 12.555 9.805 1 98.81 8 LEU B CA 1
ATOM 1495 C C . LEU B 1 8 ? -2.121 11.266 9.141 1 98.81 8 LEU B C 1
ATOM 1497 O O . LEU B 1 8 ? -2.613 10.891 8.07 1 98.81 8 LEU B O 1
ATOM 1501 N N . SER B 1 9 ? -1.126 10.578 9.742 1 97.38 9 SER B N 1
ATOM 1502 C CA . SER B 1 9 ? -0.688 9.289 9.219 1 97.38 9 SER B CA 1
ATOM 1503 C C . SER B 1 9 ? -1.841 8.289 9.18 1 97.38 9 SER B C 1
ATOM 1505 O O . SER B 1 9 ? -2.008 7.57 8.195 1 97.38 9 SER B O 1
ATOM 1507 N N . ILE B 1 10 ? -2.674 8.273 10.195 1 97.31 10 ILE B N 1
ATOM 1508 C CA . ILE B 1 10 ? -3.832 7.387 10.273 1 97.31 10 ILE B CA 1
ATOM 1509 C C . ILE B 1 10 ? -4.844 7.777 9.195 1 97.31 10 ILE B C 1
ATOM 1511 O O . ILE B 1 10 ? -5.348 6.914 8.469 1 97.31 10 ILE B O 1
ATOM 1515 N N . ILE B 1 11 ? -5.062 9.062 9.055 1 98.44 11 ILE B N 1
ATOM 1516 C CA . ILE B 1 11 ? -6.086 9.578 8.148 1 98.44 11 ILE B CA 1
ATOM 1517 C C . ILE B 1 11 ? -5.707 9.266 6.703 1 98.44 11 ILE B C 1
ATOM 1519 O O . ILE B 1 11 ? -6.57 8.945 5.883 1 98.44 11 ILE B O 1
ATOM 1523 N N . PHE B 1 12 ? -4.434 9.32 6.379 1 97.94 12 PHE B N 1
ATOM 1524 C CA . PHE B 1 12 ? -3.996 9.148 4.996 1 97.94 12 PHE B CA 1
ATOM 1525 C C . PHE B 1 12 ? -3.672 7.688 4.703 1 97.94 12 PHE B C 1
ATOM 1527 O O . PHE B 1 12 ? -3.344 7.336 3.57 1 97.94 12 PHE B O 1
ATOM 1534 N N . SER B 1 13 ? -3.736 6.82 5.703 1 95.94 13 SER B N 1
ATOM 1535 C CA . SER B 1 13 ? -3.664 5.383 5.457 1 95.94 13 SER B CA 1
ATOM 1536 C C . SER B 1 13 ? -5 4.836 4.973 1 95.94 13 SER B C 1
ATOM 1538 O O . SER B 1 13 ? -6.027 5.508 5.078 1 95.94 13 SER B O 1
ATOM 1540 N N . TYR B 1 14 ? -4.949 3.656 4.34 1 93.94 14 TYR B N 1
ATOM 1541 C CA . TYR B 1 14 ? -6.215 2.988 4.059 1 93.94 14 TYR B CA 1
ATOM 1542 C C . TYR B 1 14 ? -7.043 2.84 5.328 1 93.94 14 TYR B C 1
ATOM 1544 O O . TYR B 1 14 ? -6.52 2.465 6.383 1 93.94 14 TYR B O 1
ATOM 1552 N N . PRO B 1 15 ? -8.352 3.16 5.195 1 94.81 15 PRO B N 1
ATOM 1553 C CA . PRO B 1 15 ? -9.203 3.17 6.387 1 94.81 15 PRO B CA 1
ATOM 1554 C C . PRO B 1 15 ? -9.195 1.834 7.129 1 94.81 15 PRO B C 1
ATOM 1556 O O . PRO B 1 15 ? -9.391 0.782 6.516 1 94.81 15 PRO B O 1
ATOM 1559 N N . SER B 1 16 ? -8.891 1.9 8.422 1 90.19 16 SER B N 1
ATOM 1560 C CA . SER B 1 16 ? -8.812 0.756 9.32 1 90.19 16 SER B CA 1
ATOM 1561 C C . SER B 1 16 ? -9.5 1.049 10.648 1 90.19 16 SER B C 1
ATOM 1563 O O . SER B 1 16 ? -10.188 2.059 10.789 1 90.19 16 SER B O 1
ATOM 1565 N N . GLU B 1 17 ? -9.312 0.144 11.523 1 91.44 17 GLU B N 1
ATOM 1566 C CA . GLU B 1 17 ? -9.844 0.329 12.867 1 91.44 17 GLU B CA 1
ATOM 1567 C C . GLU B 1 17 ? -9.258 1.575 13.523 1 91.44 17 GLU B C 1
ATOM 1569 O O . GLU B 1 17 ? -9.922 2.236 14.32 1 91.44 17 GLU B O 1
ATOM 1574 N N . ASP B 1 18 ? -8.078 1.938 13.133 1 94.5 18 ASP B N 1
ATOM 1575 C CA . ASP B 1 18 ? -7.441 3.125 13.695 1 94.5 18 ASP B CA 1
ATOM 1576 C C . ASP B 1 18 ? -8.227 4.387 13.352 1 94.5 18 ASP B C 1
ATOM 1578 O O . ASP B 1 18 ? -8.406 5.266 14.195 1 94.5 18 ASP B O 1
ATOM 1582 N N . LEU B 1 19 ? -8.68 4.461 12.102 1 96.62 19 LEU B N 1
A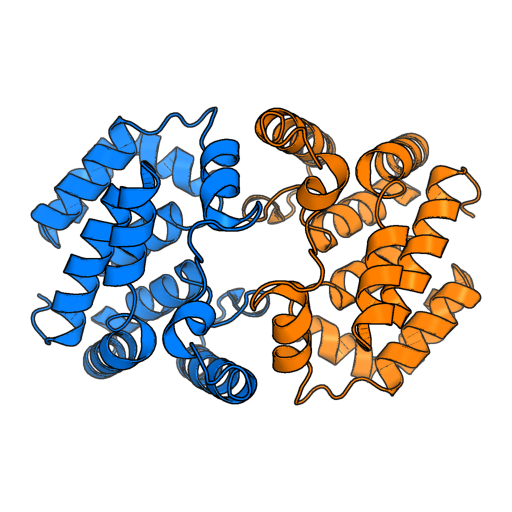TOM 1583 C CA . LEU B 1 19 ? -9.477 5.613 11.695 1 96.62 19 LEU B CA 1
ATOM 1584 C C . LEU B 1 19 ? -10.82 5.625 12.414 1 96.62 19 LEU B C 1
ATOM 1586 O O . LEU B 1 19 ? -11.281 6.68 12.852 1 96.62 19 LEU B O 1
ATOM 1590 N N . GLU B 1 20 ? -11.398 4.469 12.57 1 95.88 20 GLU B N 1
ATOM 1591 C CA . GLU B 1 20 ? -12.656 4.359 13.297 1 95.88 20 GLU B CA 1
ATOM 1592 C C . GLU B 1 20 ? -12.508 4.832 14.742 1 95.88 20 GLU B C 1
ATOM 1594 O O . GLU B 1 20 ? -13.367 5.547 15.258 1 95.88 20 GLU B O 1
ATOM 1599 N N . GLU B 1 21 ? -11.453 4.387 15.328 1 97.06 21 GLU B N 1
ATOM 1600 C CA . GLU B 1 21 ? -11.188 4.773 16.719 1 97.06 21 GLU B CA 1
ATOM 1601 C C . GLU B 1 21 ? -10.969 6.281 16.828 1 97.06 21 GLU B C 1
ATOM 1603 O O . GLU B 1 21 ? -11.414 6.906 17.797 1 97.06 21 GLU B O 1
ATOM 1608 N N . LEU B 1 22 ? -10.289 6.789 15.844 1 97.38 22 LEU B N 1
ATOM 1609 C CA . LEU B 1 22 ? -10.07 8.234 15.82 1 97.38 22 LEU B CA 1
ATOM 1610 C C . LEU B 1 22 ? -11.398 8.984 15.75 1 97.38 22 LEU B C 1
ATOM 1612 O O . LEU B 1 22 ? -11.594 9.977 16.453 1 97.38 22 LEU B O 1
ATOM 1616 N N . VAL B 1 23 ? -12.305 8.523 14.922 1 98 23 VAL B N 1
ATOM 1617 C CA . VAL B 1 23 ? -13.617 9.148 14.773 1 98 23 VAL B CA 1
ATOM 1618 C C . VAL B 1 23 ? -14.398 9.016 16.078 1 98 23 VAL B C 1
ATOM 1620 O O . VAL B 1 23 ? -14.984 9.992 16.562 1 98 23 VAL B O 1
ATOM 1623 N N . ARG B 1 24 ? -14.344 7.855 16.656 1 97.19 24 ARG B N 1
ATOM 1624 C CA . ARG B 1 24 ? -15.094 7.578 17.875 1 97.19 24 ARG B CA 1
ATOM 1625 C C . ARG B 1 24 ? -14.586 8.422 19.031 1 97.19 24 ARG B C 1
ATOM 1627 O O . ARG B 1 24 ? -15.359 8.852 19.891 1 97.19 24 ARG B O 1
ATOM 1634 N N . ASN B 1 25 ? -13.312 8.664 19.031 1 97.5 25 ASN B N 1
ATOM 1635 C CA . ASN B 1 25 ? -12.688 9.367 20.156 1 97.5 25 ASN B CA 1
ATOM 1636 C C . ASN B 1 25 ? -12.305 10.789 19.781 1 97.5 25 ASN B C 1
ATOM 1638 O O . ASN B 1 25 ? -11.391 11.375 20.375 1 97.5 25 ASN B O 1
ATOM 1642 N N . ARG B 1 26 ? -12.945 11.32 18.781 1 97.62 26 ARG B N 1
ATOM 1643 C CA . ARG B 1 26 ? -12.531 12.609 18.234 1 97.62 26 ARG B CA 1
ATOM 1644 C C . ARG B 1 26 ? -12.609 13.703 19.281 1 97.62 26 ARG B C 1
ATOM 1646 O O . ARG B 1 26 ? -11.781 14.617 19.312 1 97.62 26 ARG B O 1
ATOM 1653 N N . GLU B 1 27 ? -13.555 13.609 20.25 1 97.06 27 GLU B N 1
ATOM 1654 C CA . GLU B 1 27 ? -13.688 14.641 21.281 1 97.06 27 GLU B CA 1
ATOM 1655 C C . GLU B 1 27 ? -12.531 14.594 22.281 1 97.06 27 GLU B C 1
ATOM 1657 O O . GLU B 1 27 ? -12.172 15.609 22.875 1 97.06 27 GLU B O 1
ATOM 1662 N N . VAL B 1 28 ? -11.961 13.461 22.469 1 97.25 28 VAL B N 1
ATOM 1663 C CA . VAL B 1 28 ? -10.828 13.289 23.359 1 97.25 28 VAL B CA 1
ATOM 1664 C C . VAL B 1 28 ? -9.547 13.781 22.688 1 97.25 28 VAL B C 1
ATOM 1666 O O . VAL B 1 28 ? -8.688 14.375 23.344 1 97.25 28 VAL B O 1
ATOM 1669 N N . VAL B 1 29 ? -9.445 13.602 21.375 1 97.19 29 VAL B N 1
ATOM 1670 C CA . VAL B 1 29 ? -8.219 13.922 20.641 1 97.19 29 VAL B CA 1
ATOM 1671 C C . VAL B 1 29 ? -8.203 15.414 20.297 1 97.19 29 VAL B C 1
ATOM 1673 O O . VAL B 1 29 ? -7.137 16.016 20.203 1 97.19 29 VAL B O 1
ATOM 1676 N N . LYS B 1 30 ? -9.375 16.016 20.203 1 98 30 LYS B N 1
ATOM 1677 C CA . LYS B 1 30 ? -9.539 17.391 19.719 1 98 30 LYS B CA 1
ATOM 1678 C C . LYS B 1 30 ? -8.703 18.359 20.547 1 98 30 LYS B C 1
ATOM 1680 O O . LYS B 1 30 ? -7.883 19.109 20 1 98 30 LYS B O 1
ATOM 1685 N N . PRO B 1 31 ? -8.805 18.344 21.891 1 98 31 PRO B N 1
ATOM 1686 C CA . PRO B 1 31 ? -8.016 19.312 22.656 1 98 31 PRO B CA 1
ATOM 1687 C C . PRO B 1 31 ? -6.512 19.078 22.531 1 98 31 PRO B C 1
ATOM 1689 O O . PRO B 1 31 ? -5.73 20.031 22.578 1 98 31 PRO B O 1
ATOM 1692 N N . LEU B 1 32 ? -6.125 17.859 22.375 1 97.5 32 LEU B N 1
ATOM 1693 C CA . LEU B 1 32 ? -4.711 17.547 22.203 1 97.5 32 LEU B CA 1
ATOM 1694 C C . LEU B 1 32 ? -4.176 18.094 20.891 1 97.5 32 LEU B C 1
ATOM 1696 O O . LEU B 1 32 ? -3.07 18.641 20.844 1 97.5 32 LEU B O 1
ATOM 1700 N N . LEU B 1 33 ? -4.98 18.016 19.844 1 98.19 33 LEU B N 1
ATOM 1701 C CA . LEU B 1 33 ? -4.59 18.547 18.547 1 98.19 33 LEU B CA 1
ATOM 1702 C C . LEU B 1 33 ? -4.562 20.062 18.547 1 98.19 33 LEU B C 1
ATOM 1704 O O . LEU B 1 33 ? -3.674 20.672 17.953 1 98.19 33 LEU B O 1
ATOM 1708 N N . ILE B 1 34 ? -5.562 20.688 19.188 1 98.25 34 ILE B N 1
ATOM 1709 C CA . ILE B 1 34 ? -5.621 22.141 19.297 1 98.25 34 ILE B CA 1
ATOM 1710 C C . ILE B 1 34 ? -4.355 22.656 19.969 1 98.25 34 ILE B C 1
ATOM 1712 O O . ILE B 1 34 ? -3.797 23.672 19.562 1 98.25 34 ILE B O 1
ATOM 1716 N N . GLY B 1 35 ? -3.926 21.891 21 1 97.44 35 GLY B N 1
ATOM 1717 C CA . GLY B 1 35 ? -2.717 22.266 21.719 1 97.44 35 GLY B CA 1
ATOM 1718 C C . GLY B 1 35 ? -1.486 22.297 20.828 1 97.44 35 GLY B C 1
ATOM 1719 O O . GLY B 1 35 ? -0.549 23.062 21.078 1 97.44 35 GLY B O 1
ATOM 1720 N N . GLU B 1 36 ? -1.462 21.562 19.734 1 96.44 36 GLU B N 1
ATOM 1721 C CA . GLU B 1 36 ? -0.314 21.516 18.844 1 96.44 36 GLU B CA 1
ATOM 1722 C C . GLU B 1 36 ? -0.448 22.547 17.719 1 96.44 36 GLU B C 1
ATOM 1724 O O . GLU B 1 36 ? 0.5 23.266 17.422 1 96.44 36 GLU B O 1
ATOM 1729 N N . ASP B 1 37 ? -1.615 22.609 17.109 1 96.69 37 ASP B N 1
ATOM 1730 C CA . ASP B 1 37 ? -1.927 23.562 16.047 1 96.69 37 ASP B CA 1
ATOM 1731 C C . ASP B 1 37 ? -3.436 23.703 15.859 1 96.69 37 ASP B C 1
ATOM 1733 O O . ASP B 1 37 ? -4.07 22.828 15.266 1 96.69 37 ASP B O 1
ATOM 1737 N N . GLY B 1 38 ? -3.941 24.812 16.297 1 98 38 GLY B N 1
ATOM 1738 C CA . GLY B 1 38 ? -5.379 25.031 16.312 1 98 38 GLY B CA 1
ATOM 1739 C C . GLY B 1 38 ? -6 24.969 14.922 1 98 38 GLY B C 1
ATOM 1740 O O . GLY B 1 38 ? -7.078 24.391 14.75 1 98 38 GLY B O 1
ATOM 1741 N N . GLU B 1 39 ? -5.387 25.578 13.977 1 98.19 39 GLU B N 1
ATOM 1742 C CA . GLU B 1 39 ? -5.914 25.594 12.617 1 98.19 39 GLU B CA 1
ATOM 1743 C C . GLU B 1 39 ? -5.887 24.203 11.992 1 98.19 39 GLU B C 1
ATOM 1745 O O . GLU B 1 39 ? -6.852 23.797 11.344 1 98.19 39 GLU B O 1
ATOM 1750 N N . ALA B 1 40 ? -4.762 23.516 12.125 1 98.5 40 ALA B N 1
ATOM 1751 C CA . ALA B 1 40 ? -4.695 22.141 11.633 1 98.5 40 ALA B CA 1
ATOM 1752 C C . ALA B 1 40 ? -5.746 21.266 12.312 1 98.5 40 ALA B C 1
ATOM 1754 O O . ALA B 1 40 ? -6.395 20.453 11.656 1 98.5 40 ALA B O 1
ATOM 1755 N N . ALA B 1 41 ? -5.922 21.484 13.602 1 98.75 41 ALA B N 1
ATOM 1756 C CA . ALA B 1 41 ? -6.906 20.719 14.367 1 98.75 41 ALA B CA 1
ATOM 1757 C C . ALA B 1 41 ? -8.312 20.938 13.812 1 98.75 41 ALA B C 1
ATOM 1759 O O . ALA B 1 41 ? -9.094 19.984 13.703 1 98.75 41 ALA B O 1
ATOM 1760 N N . ALA B 1 42 ? -8.594 22.141 13.461 1 98.81 42 ALA B N 1
ATOM 1761 C CA . ALA B 1 42 ? -9.93 22.453 12.953 1 98.81 42 ALA B CA 1
ATOM 1762 C C . ALA B 1 42 ? -10.203 21.703 11.648 1 98.81 42 ALA B C 1
ATOM 1764 O O . ALA B 1 42 ? -11.297 21.156 11.461 1 98.81 42 ALA B O 1
ATOM 1765 N N . LEU B 1 43 ? -9.266 21.672 10.773 1 98.88 43 LEU B N 1
ATOM 1766 C CA . LEU B 1 43 ? -9.391 20.969 9.5 1 98.88 43 LEU B CA 1
ATOM 1767 C C . LEU B 1 43 ? -9.539 19.469 9.719 1 98.88 43 LEU B C 1
ATOM 1769 O O . LEU B 1 43 ? -10.391 18.828 9.102 1 98.88 43 LEU B O 1
ATOM 1773 N N . ILE B 1 44 ? -8.734 18.922 10.641 1 98.88 44 ILE B N 1
ATOM 1774 C CA . ILE B 1 44 ? -8.773 17.5 10.945 1 98.88 44 ILE B CA 1
ATOM 1775 C C . ILE B 1 44 ? -10.125 17.141 11.562 1 98.88 44 ILE B C 1
ATOM 1777 O O . ILE B 1 44 ? -10.75 16.156 11.18 1 98.88 44 ILE B O 1
ATOM 1781 N N . MET B 1 45 ? -10.602 18 12.469 1 98.75 45 MET B N 1
ATOM 1782 C CA . MET B 1 45 ? -11.875 17.734 13.133 1 98.75 45 MET B CA 1
ATOM 1783 C C . MET B 1 45 ? -13.031 17.812 12.141 1 98.75 45 MET B C 1
ATOM 1785 O O . MET B 1 45 ? -13.961 17.016 12.203 1 98.75 45 MET B O 1
ATOM 1789 N N . GLU B 1 46 ? -12.977 18.781 11.266 1 98.81 46 GLU B N 1
ATOM 1790 C CA . GLU B 1 46 ? -14.008 18.875 10.234 1 98.81 46 GLU B CA 1
ATOM 1791 C C . GLU B 1 46 ? -14.062 17.609 9.391 1 98.81 46 GLU B C 1
ATOM 1793 O O . GLU B 1 46 ? -15.148 17.109 9.078 1 98.81 46 GLU B O 1
ATOM 1798 N N . PHE B 1 47 ? -12.953 17.078 9.016 1 98.88 47 PHE B N 1
ATOM 1799 C CA . PHE B 1 47 ? -12.875 15.828 8.281 1 98.88 47 PHE B CA 1
ATOM 1800 C C . PHE B 1 47 ? -13.523 14.695 9.07 1 98.88 47 PHE B C 1
ATOM 1802 O O . PHE B 1 47 ? -14.359 13.961 8.539 1 98.88 47 PHE B O 1
ATOM 1809 N N . LEU B 1 48 ? -13.117 14.57 10.367 1 98.69 48 LEU B N 1
ATOM 1810 C CA . LEU B 1 48 ? -13.602 13.461 11.188 1 98.69 48 LEU B CA 1
ATOM 1811 C C . LEU B 1 48 ? -15.109 13.555 11.383 1 98.69 48 LEU B C 1
ATOM 1813 O O . LEU B 1 48 ? -15.797 12.531 11.469 1 98.69 48 LEU B O 1
ATOM 1817 N N . GLU B 1 49 ? -15.633 14.75 11.398 1 98 49 GLU B N 1
ATOM 1818 C CA . GLU B 1 49 ? -17.062 14.977 11.586 1 98 49 GLU B CA 1
ATOM 1819 C C . GLU B 1 49 ? -17.844 14.633 10.328 1 98 49 GLU B C 1
ATOM 1821 O O . GLU B 1 49 ? -18.969 14.117 10.414 1 98 49 GLU B O 1
ATOM 1826 N N . LYS B 1 50 ? -17.266 14.844 9.219 1 98.44 50 LYS B N 1
ATOM 1827 C CA . LYS B 1 50 ? -17.984 14.703 7.953 1 98.44 50 LYS B CA 1
ATOM 1828 C C . LYS B 1 50 ? -17.781 13.312 7.363 1 98.44 50 LYS B C 1
ATOM 1830 O O . LYS B 1 50 ? -18.531 12.891 6.48 1 98.44 50 LYS B O 1
ATOM 1835 N N . LEU B 1 51 ? -16.781 12.625 7.848 1 98.12 51 LEU B N 1
ATOM 1836 C CA . LEU B 1 51 ? -16.422 11.344 7.262 1 98.12 51 LEU B CA 1
ATOM 1837 C C . LEU B 1 51 ? -17.531 10.32 7.469 1 98.12 51 LEU B C 1
ATOM 1839 O O . LEU B 1 51 ? -18.031 10.141 8.586 1 98.12 51 LEU B O 1
ATOM 1843 N N . ASP B 1 52 ? -18.016 9.727 6.355 1 97.25 52 ASP B N 1
ATOM 1844 C CA . ASP B 1 52 ? -18.875 8.539 6.41 1 97.25 52 ASP B CA 1
ATOM 1845 C C . ASP B 1 52 ? -18.031 7.27 6.477 1 97.25 52 ASP B C 1
ATOM 1847 O O . ASP B 1 52 ? -17.516 6.801 5.457 1 97.25 52 ASP B O 1
ATOM 1851 N N . LEU B 1 53 ? -17.938 6.68 7.695 1 95.88 53 LEU B N 1
ATOM 1852 C CA . LEU B 1 53 ? -17.094 5.52 7.922 1 95.88 53 LEU B CA 1
ATOM 1853 C C . LEU B 1 53 ? -17.516 4.355 7.031 1 95.88 53 LEU B C 1
ATOM 1855 O O . LEU B 1 53 ? -16.672 3.555 6.613 1 95.88 53 LEU B O 1
ATOM 1859 N N . GLU B 1 54 ? -18.828 4.273 6.66 1 94.06 54 GLU B N 1
ATOM 1860 C CA . GLU B 1 54 ? -19.328 3.176 5.84 1 94.06 54 GLU B CA 1
ATOM 1861 C C . GLU B 1 54 ? -18.844 3.289 4.398 1 94.06 54 GLU B C 1
ATOM 1863 O O . GLU B 1 54 ? -18.812 2.299 3.668 1 94.06 54 GLU B O 1
ATOM 1868 N N . ARG B 1 55 ? -18.406 4.52 4.031 1 95.5 55 ARG B N 1
ATOM 1869 C CA . ARG B 1 55 ? -17.984 4.754 2.654 1 95.5 55 ARG B CA 1
ATOM 1870 C C . ARG B 1 55 ? -16.516 5.152 2.59 1 95.5 55 ARG B C 1
ATOM 1872 O O . ARG B 1 55 ? -16.016 5.516 1.525 1 95.5 55 ARG B O 1
ATOM 1879 N N . ALA B 1 56 ? -15.812 5.086 3.693 1 96.44 56 ALA B N 1
ATOM 1880 C CA . ALA B 1 56 ? -14.43 5.566 3.766 1 96.44 56 ALA B CA 1
ATOM 1881 C C . ALA B 1 56 ? -13.523 4.773 2.828 1 96.44 56 ALA B C 1
ATOM 1883 O O . ALA B 1 56 ? -12.68 5.348 2.137 1 96.44 56 ALA B O 1
ATOM 1884 N N . ASP B 1 57 ? -13.781 3.459 2.752 1 94 57 ASP B N 1
ATOM 1885 C CA . ASP B 1 57 ? -12.977 2.6 1.885 1 94 57 ASP B CA 1
ATOM 1886 C C . ASP B 1 57 ? -13.133 3 0.42 1 94 57 ASP B C 1
ATOM 1888 O O . ASP B 1 57 ? -12.141 3.217 -0.279 1 94 57 ASP B O 1
ATOM 1892 N N . GLU B 1 58 ? -14.375 3.102 -0.008 1 94.38 58 GLU B N 1
ATOM 1893 C CA . GLU B 1 58 ? -14.695 3.43 -1.395 1 94.38 58 GLU B CA 1
ATOM 1894 C C . GLU B 1 58 ? -14.156 4.809 -1.772 1 94.38 58 GLU B C 1
ATOM 1896 O O . GLU B 1 58 ? -13.578 4.98 -2.848 1 94.38 58 GLU B O 1
ATOM 1901 N N . GLU B 1 59 ? -14.305 5.754 -0.878 1 95.38 59 GLU B N 1
ATOM 1902 C CA . GLU B 1 59 ? -13.859 7.117 -1.153 1 95.38 59 GLU B CA 1
ATOM 1903 C C . GLU B 1 59 ? -12.336 7.191 -1.214 1 95.38 59 GLU B C 1
ATOM 1905 O O . GLU B 1 59 ? -11.773 7.887 -2.064 1 95.38 59 GLU B O 1
ATOM 1910 N N . TYR B 1 60 ? -11.688 6.488 -0.311 1 96.69 60 TYR B N 1
ATOM 1911 C CA . TYR B 1 60 ? -10.227 6.441 -0.304 1 96.69 60 TYR B CA 1
ATOM 1912 C C . TYR B 1 60 ? -9.695 5.836 -1.597 1 96.69 60 TYR B C 1
ATOM 1914 O O . TYR B 1 60 ? -8.82 6.418 -2.248 1 96.69 60 TYR B O 1
ATOM 1922 N N . VAL B 1 61 ? -10.234 4.719 -1.994 1 95.12 61 VAL B N 1
ATOM 1923 C CA . VAL B 1 61 ? -9.758 4.004 -3.174 1 95.12 61 VAL B CA 1
ATOM 1924 C C . VAL B 1 61 ? -10.055 4.824 -4.43 1 95.12 61 VAL B C 1
ATOM 1926 O O . VAL B 1 61 ? -9.242 4.867 -5.355 1 95.12 61 VAL B O 1
ATOM 1929 N N . ALA B 1 62 ? -11.172 5.539 -4.461 1 93 62 ALA B N 1
ATOM 1930 C CA . ALA B 1 62 ? -11.586 6.32 -5.625 1 93 62 ALA B CA 1
ATOM 1931 C C . ALA B 1 62 ? -10.586 7.441 -5.91 1 93 62 ALA B C 1
ATOM 1933 O O . ALA B 1 62 ? -10.352 7.789 -7.07 1 93 62 ALA B O 1
ATOM 1934 N N . VAL B 1 63 ? -9.93 7.926 -4.863 1 95 63 VAL B N 1
ATOM 1935 C CA . VAL B 1 63 ? -9.102 9.102 -5.086 1 95 63 VAL B CA 1
ATOM 1936 C C . VAL B 1 63 ? -7.629 8.703 -5.117 1 95 63 VAL B C 1
ATOM 1938 O O . VAL B 1 63 ? -6.84 9.281 -5.867 1 95 63 VAL B O 1
ATOM 1941 N N . PHE B 1 64 ? -7.238 7.602 -4.449 1 94.5 64 PHE B N 1
ATOM 1942 C CA . PHE B 1 64 ? -5.812 7.332 -4.289 1 94.5 64 PHE B CA 1
ATOM 1943 C C . PHE B 1 64 ? -5.406 6.082 -5.059 1 94.5 64 PHE B C 1
ATOM 1945 O O . PHE B 1 64 ? -4.219 5.84 -5.277 1 94.5 64 PHE B O 1
ATOM 1952 N N . GLU B 1 65 ? -6.395 5.289 -5.566 1 85.88 65 GLU B N 1
ATOM 1953 C CA . GLU B 1 65 ? -5.965 3.973 -6.031 1 85.88 65 GLU B CA 1
ATOM 1954 C C . GLU B 1 65 ? -6.656 3.596 -7.336 1 85.88 65 GLU B C 1
ATOM 1956 O O . GLU B 1 65 ? -6.215 2.688 -8.039 1 85.88 65 GLU B O 1
ATOM 1961 N N . MET B 1 66 ? -7.777 4.289 -8.078 1 77.81 66 MET B N 1
ATOM 1962 C CA . MET B 1 66 ? -8.453 3.592 -9.164 1 77.81 66 MET B CA 1
ATOM 1963 C C . MET B 1 66 ? -8.961 4.578 -10.211 1 77.81 66 MET B C 1
ATOM 1965 O O . MET B 1 66 ? -10.133 4.949 -10.211 1 77.81 66 MET B O 1
ATOM 1969 N N . PRO B 1 67 ? -8.125 4.473 -11.188 1 76.19 67 PRO B N 1
ATOM 1970 C CA . PRO B 1 67 ? -6.727 4.891 -11.062 1 76.19 67 PRO B CA 1
ATOM 1971 C C . PRO B 1 67 ? -6.555 6.105 -10.148 1 76.19 67 PRO B C 1
ATOM 1973 O O . PRO B 1 67 ? -7.5 6.879 -9.961 1 76.19 67 PRO B O 1
ATOM 1976 N N . PRO B 1 68 ? -5.391 6.242 -9.602 1 82.06 68 PRO B N 1
ATOM 1977 C CA . PRO B 1 68 ? -5.234 7.375 -8.688 1 82.06 68 PRO B CA 1
ATOM 1978 C C . PRO B 1 68 ? -5.461 8.719 -9.375 1 82.06 68 PRO B C 1
ATOM 1980 O O . PRO B 1 68 ? -4.859 9 -10.414 1 82.06 68 PRO B O 1
ATOM 1983 N N . LYS B 1 69 ? -6.379 9.422 -8.766 1 90.56 69 LYS B N 1
ATOM 1984 C CA . LYS B 1 69 ? -6.52 10.812 -9.172 1 90.56 69 LYS B CA 1
ATOM 1985 C C . LYS B 1 69 ? -5.441 11.688 -8.539 1 90.56 69 LYS B C 1
ATOM 1987 O O . LYS B 1 69 ? -4.91 12.594 -9.188 1 90.56 69 LYS B O 1
ATOM 1992 N N . CYS B 1 70 ? -5.16 11.43 -7.281 1 96 70 CYS B N 1
ATOM 1993 C CA . CYS B 1 70 ? -4.102 12.047 -6.496 1 96 70 CYS B CA 1
ATOM 1994 C C . CYS B 1 70 ? -3.205 11 -5.852 1 96 70 CYS B C 1
ATOM 1996 O O . CYS B 1 70 ? -3.682 10.156 -5.086 1 96 70 CYS B O 1
ATOM 1998 N N . SER B 1 71 ? -1.941 11.156 -6.168 1 94.88 71 SER B N 1
ATOM 1999 C CA . SER B 1 71 ? -1.044 10.125 -5.656 1 94.88 71 SER B CA 1
ATOM 2000 C C . SER B 1 71 ? -0.762 10.328 -4.168 1 94.88 71 SER B C 1
ATOM 2002 O O . SER B 1 71 ? -0.622 11.469 -3.709 1 94.88 71 SER B O 1
ATOM 2004 N N . ILE B 1 72 ? -0.643 9.266 -3.438 1 95 72 ILE B N 1
ATOM 2005 C CA . ILE B 1 72 ? -0.318 9.266 -2.016 1 95 72 ILE B CA 1
ATOM 2006 C C . ILE B 1 72 ? 1.178 9.016 -1.828 1 95 72 ILE B C 1
ATOM 2008 O O . ILE B 1 72 ? 1.663 8.938 -0.697 1 95 72 ILE B O 1
ATOM 2012 N N . TYR B 1 73 ? 1.988 8.914 -2.955 1 95.38 73 TYR B N 1
ATOM 2013 C CA . TYR B 1 73 ? 3.412 8.602 -2.943 1 95.38 73 TYR B CA 1
ATOM 2014 C C . TYR B 1 73 ? 4.242 9.805 -3.359 1 95.38 73 TYR B C 1
ATOM 2016 O O . TYR B 1 73 ? 4.043 10.359 -4.445 1 95.38 73 TYR B O 1
ATOM 2024 N N . ALA B 1 74 ? 5.25 10.117 -2.574 1 97.25 74 ALA B N 1
ATOM 2025 C CA . ALA B 1 74 ? 6.074 11.305 -2.771 1 97.25 74 ALA B CA 1
ATOM 2026 C C . ALA B 1 74 ? 6.84 11.234 -4.09 1 97.25 74 ALA B C 1
ATOM 2028 O O . ALA B 1 74 ? 7.059 12.25 -4.746 1 97.25 74 ALA B O 1
ATOM 2029 N N . HIS B 1 75 ? 7.266 10.016 -4.5 1 95.69 75 HIS B N 1
ATOM 2030 C CA . HIS B 1 75 ? 8.117 9.898 -5.68 1 95.69 75 HIS B CA 1
ATOM 2031 C C . HIS B 1 75 ? 7.383 10.375 -6.934 1 95.69 75 HIS B C 1
ATOM 2033 O O . HIS B 1 75 ? 8.016 10.797 -7.902 1 95.69 75 HIS B O 1
ATOM 2039 N N . THR B 1 76 ? 6.02 10.312 -6.926 1 93.94 76 THR B N 1
ATOM 2040 C CA . THR B 1 76 ? 5.23 10.742 -8.078 1 93.94 76 THR B CA 1
ATOM 2041 C C . THR B 1 76 ? 5.367 12.25 -8.297 1 93.94 76 THR B C 1
ATOM 2043 O O . THR B 1 76 ? 5.305 12.727 -9.43 1 93.94 76 THR B O 1
ATOM 2046 N N . TYR B 1 77 ? 5.586 12.969 -7.27 1 95.94 77 TYR B N 1
ATOM 2047 C CA . TYR B 1 77 ? 5.668 14.43 -7.32 1 95.94 77 TYR B CA 1
ATOM 2048 C C . TYR B 1 77 ? 7.117 14.891 -7.41 1 95.94 77 TYR B C 1
ATOM 2050 O O . TYR B 1 77 ? 7.453 15.75 -8.227 1 95.94 77 TYR B O 1
ATOM 2058 N N . LEU B 1 78 ? 7.91 14.297 -6.629 1 96.56 78 LEU B N 1
ATOM 2059 C CA . LEU B 1 78 ? 9.297 14.727 -6.484 1 96.56 78 LEU B CA 1
ATOM 2060 C C . LEU B 1 78 ? 10.102 14.414 -7.742 1 96.56 78 LEU B C 1
ATOM 2062 O O . LEU B 1 78 ? 11.094 15.086 -8.031 1 96.56 78 LEU B O 1
ATOM 2066 N N . LEU B 1 79 ? 9.672 13.414 -8.469 1 95 79 LEU B N 1
ATOM 2067 C CA . LEU B 1 79 ? 10.5 12.938 -9.578 1 95 79 LEU B CA 1
ATOM 2068 C C . LEU B 1 79 ? 9.805 13.18 -10.914 1 95 79 LEU B C 1
ATOM 2070 O O . LEU B 1 79 ? 10.062 12.461 -11.883 1 95 79 LEU B O 1
ATOM 2074 N N . LYS B 1 80 ? 8.836 14.055 -10.961 1 91.19 80 LYS B N 1
ATOM 2075 C CA . LYS B 1 80 ? 8.227 14.422 -12.242 1 91.19 80 LYS B CA 1
ATOM 2076 C C . LYS B 1 80 ? 9.289 14.742 -13.281 1 91.19 80 LYS B C 1
ATOM 2078 O O . LYS B 1 80 ? 10.07 15.68 -13.117 1 91.19 80 LYS B O 1
ATOM 2083 N N . GLY B 1 81 ? 9.375 13.945 -14.398 1 90.19 81 GLY B N 1
ATOM 2084 C CA . GLY B 1 81 ? 10.352 14.148 -15.461 1 90.19 81 GLY B CA 1
ATOM 2085 C C . GLY B 1 81 ? 11.695 13.5 -15.172 1 90.19 81 GLY B C 1
ATOM 2086 O O . GLY B 1 81 ? 12.609 13.578 -15.992 1 90.19 81 GLY B O 1
ATOM 2087 N N . LYS B 1 82 ? 11.875 12.875 -13.914 1 92.69 82 LYS B N 1
ATOM 2088 C CA . LYS B 1 82 ? 13.117 12.211 -13.508 1 92.69 82 LYS B CA 1
ATOM 2089 C C . LYS B 1 82 ? 12.836 10.844 -12.898 1 92.69 82 LYS B C 1
ATOM 2091 O O . LYS B 1 82 ? 13.344 10.523 -11.82 1 92.69 82 LYS B O 1
ATOM 2096 N N . GLU B 1 83 ? 12.023 10.047 -13.625 1 89.38 83 GLU B N 1
ATOM 2097 C CA . GLU B 1 83 ? 11.547 8.789 -13.07 1 89.38 83 GLU B CA 1
ATOM 2098 C C . GLU B 1 83 ? 12.68 7.773 -12.953 1 89.38 83 GLU B C 1
ATOM 2100 O O . GLU B 1 83 ? 12.609 6.832 -12.164 1 89.38 83 GLU B O 1
ATOM 2105 N N . ASP B 1 84 ? 13.766 8.023 -13.672 1 90.06 84 ASP B N 1
ATOM 2106 C CA . ASP B 1 84 ? 14.922 7.137 -13.633 1 90.06 84 ASP B CA 1
ATOM 2107 C C . ASP B 1 84 ? 15.648 7.234 -12.289 1 90.06 84 ASP B C 1
ATOM 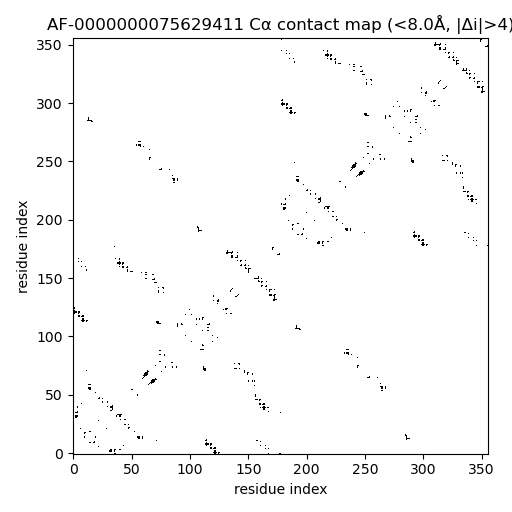2109 O O . ASP B 1 84 ? 16.469 6.379 -11.961 1 90.06 84 ASP B O 1
ATOM 2113 N N . MET B 1 85 ? 15.297 8.188 -11.414 1 94.25 85 MET B N 1
ATOM 2114 C CA . MET B 1 85 ? 15.984 8.422 -10.148 1 94.25 85 MET B CA 1
ATOM 2115 C C . MET B 1 85 ? 15.211 7.801 -8.992 1 94.25 85 MET B C 1
ATOM 2117 O O . MET B 1 85 ? 15.57 8 -7.824 1 94.25 85 MET B O 1
ATOM 2121 N N . VAL B 1 86 ? 14.266 7 -9.266 1 94.31 86 VAL B N 1
ATOM 2122 C CA . VAL B 1 86 ? 13.375 6.5 -8.219 1 94.31 86 VAL B CA 1
ATOM 2123 C C . VAL B 1 86 ? 14.156 5.609 -7.258 1 94.31 86 VAL B C 1
ATOM 2125 O O . VAL B 1 86 ? 13.969 5.684 -6.039 1 94.31 86 VAL B O 1
ATOM 2128 N N . GLY B 1 87 ? 15.047 4.773 -7.742 1 93.56 87 GLY B N 1
ATOM 2129 C CA . GLY B 1 87 ? 15.859 3.922 -6.887 1 93.56 87 GLY B CA 1
ATOM 2130 C C . GLY B 1 87 ? 16.656 4.699 -5.855 1 93.56 87 GLY B C 1
ATOM 2131 O O . GLY B 1 87 ? 16.703 4.316 -4.684 1 93.56 87 GLY B O 1
ATOM 2132 N N . GLN B 1 88 ? 17.234 5.773 -6.305 1 95.75 88 GLN B N 1
ATOM 2133 C CA . GLN B 1 88 ? 18.031 6.621 -5.422 1 95.75 88 GLN B CA 1
ATOM 2134 C C . GLN B 1 88 ? 17.156 7.266 -4.352 1 95.75 88 GLN B C 1
ATOM 2136 O O . GLN B 1 88 ? 17.516 7.285 -3.174 1 95.75 88 GLN B O 1
ATOM 2141 N N . LEU B 1 89 ? 16.016 7.789 -4.758 1 96.62 89 LEU B N 1
ATOM 2142 C CA . LEU B 1 89 ? 15.117 8.43 -3.799 1 96.62 89 LEU B CA 1
ATOM 2143 C C . LEU B 1 89 ? 14.648 7.43 -2.742 1 96.62 89 LEU B C 1
ATOM 2145 O O . LEU B 1 89 ? 14.664 7.734 -1.548 1 96.62 89 LEU B O 1
ATOM 2149 N N . LEU B 1 90 ? 14.266 6.211 -3.184 1 95.25 90 LEU B N 1
ATOM 2150 C CA . LEU B 1 90 ? 13.797 5.18 -2.26 1 95.25 90 LEU B CA 1
ATOM 2151 C C . LEU B 1 90 ? 14.891 4.828 -1.249 1 95.25 90 LEU B C 1
ATOM 2153 O O . LEU B 1 90 ? 14.617 4.734 -0.049 1 95.25 90 LEU B O 1
ATOM 2157 N N . LEU B 1 91 ? 16.062 4.688 -1.717 1 93.31 91 LEU B N 1
ATOM 2158 C CA . LEU B 1 91 ? 17.188 4.332 -0.856 1 93.31 91 LEU B CA 1
ATOM 2159 C C . LEU B 1 91 ? 17.484 5.441 0.149 1 93.31 91 LEU B C 1
ATOM 2161 O O . LEU B 1 91 ? 17.75 5.172 1.322 1 93.31 91 LEU B O 1
ATOM 2165 N N . GLU B 1 92 ? 17.406 6.652 -0.308 1 95.38 92 GLU B N 1
ATOM 2166 C CA . GLU B 1 92 ? 17.672 7.797 0.562 1 95.38 92 GLU B CA 1
ATOM 2167 C C . GLU B 1 92 ? 16.641 7.871 1.69 1 95.38 92 GLU B C 1
ATOM 2169 O O . GLU B 1 92 ? 17 8.016 2.859 1 95.38 92 GLU B O 1
ATOM 2174 N N . VAL B 1 93 ? 15.391 7.75 1.36 1 95.31 93 VAL B N 1
ATOM 2175 C CA . VAL B 1 93 ? 14.344 7.828 2.373 1 95.31 93 VAL B CA 1
ATOM 2176 C C . VAL B 1 93 ? 14.453 6.637 3.32 1 95.31 93 VAL B C 1
ATOM 2178 O O . VAL B 1 93 ? 14.359 6.797 4.539 1 95.31 93 VAL B O 1
ATOM 2181 N N . LYS B 1 94 ? 14.703 5.48 2.764 1 91.81 94 LYS B N 1
ATOM 2182 C CA . LYS B 1 94 ? 14.867 4.273 3.572 1 91.81 94 LYS B CA 1
ATOM 2183 C C . LYS B 1 94 ? 16 4.43 4.574 1 91.81 94 LYS B C 1
ATOM 2185 O O . LYS B 1 94 ? 15.93 3.92 5.695 1 91.81 94 LYS B O 1
ATOM 2190 N N . SER B 1 95 ? 17.031 5.098 4.156 1 92.12 95 SER B N 1
ATOM 2191 C CA . SER B 1 95 ? 18.172 5.281 5.035 1 92.12 95 SER B CA 1
ATOM 2192 C C . SER B 1 95 ? 17.812 6.133 6.25 1 92.12 95 SER B C 1
ATOM 2194 O O . SER B 1 95 ? 18.359 5.926 7.34 1 92.12 95 SER B O 1
ATOM 2196 N N . HIS B 1 96 ? 16.906 7.07 6.109 1 92.88 96 HIS B N 1
ATOM 2197 C CA . HIS B 1 96 ? 16.406 7.844 7.246 1 92.88 96 HIS B CA 1
ATOM 2198 C C . HIS B 1 96 ? 15.656 6.957 8.234 1 92.88 96 HIS B C 1
ATOM 2200 O O . HIS B 1 96 ? 15.82 7.098 9.445 1 92.88 96 HIS B O 1
ATOM 2206 N N . TYR B 1 97 ? 14.906 6.031 7.668 1 91.06 97 TYR B N 1
ATOM 2207 C CA . TYR B 1 97 ? 14.141 5.117 8.516 1 91.06 97 TYR B CA 1
ATOM 2208 C C . TYR B 1 97 ? 15.07 4.203 9.305 1 91.06 97 TYR B C 1
ATOM 2210 O O . TYR B 1 97 ? 14.867 3.979 10.5 1 91.06 97 TYR B O 1
ATOM 2218 N N . LYS B 1 98 ? 16.047 3.713 8.664 1 86.69 98 LYS B N 1
ATOM 2219 C CA . LYS B 1 98 ? 16.969 2.762 9.266 1 86.69 98 LYS B CA 1
ATOM 2220 C C . LYS B 1 98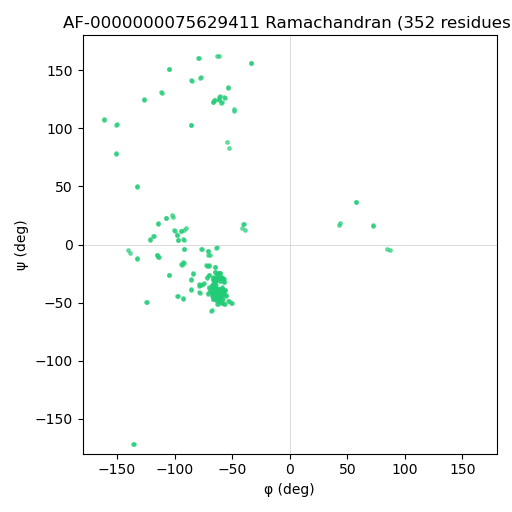 ? 17.812 3.428 10.352 1 86.69 98 LYS B C 1
ATOM 2222 O O . LYS B 1 98 ? 18.125 2.807 11.367 1 86.69 98 LYS B O 1
ATOM 2227 N N . ALA B 1 99 ? 18.234 4.602 10.102 1 83.94 99 ALA B N 1
ATOM 2228 C CA . ALA B 1 99 ? 19.078 5.332 11.039 1 83.94 99 ALA B CA 1
ATOM 2229 C C . ALA B 1 99 ? 18.391 5.477 12.398 1 83.94 99 ALA B C 1
ATOM 2231 O O . ALA B 1 99 ? 19.047 5.539 13.438 1 83.94 99 ALA B O 1
ATOM 2232 N N . LYS B 1 100 ? 17.125 5.527 12.461 1 78.31 100 LYS B N 1
ATOM 2233 C CA . LYS B 1 100 ? 16.406 5.723 13.727 1 78.31 100 LYS B CA 1
ATOM 2234 C C . LYS B 1 100 ? 15.852 4.402 14.25 1 78.31 100 LYS B C 1
ATOM 2236 O O . LYS B 1 100 ? 15.195 4.371 15.297 1 78.31 100 LYS B O 1
ATOM 2241 N N . GLN B 1 101 ? 16.469 3.229 13.82 1 64.44 101 GLN B N 1
ATOM 2242 C CA . GLN B 1 101 ? 16.094 1.876 14.227 1 64.44 101 GLN B CA 1
ATOM 2243 C C . GLN B 1 101 ? 14.57 1.703 14.227 1 64.44 101 GLN B C 1
ATOM 2245 O O . GLN B 1 101 ? 14.016 1.051 15.117 1 64.44 101 GLN B O 1
ATOM 2250 N N . LEU B 1 102 ? 13.945 2.543 13.578 1 57.97 102 LEU B N 1
ATOM 2251 C CA . LEU B 1 102 ? 12.492 2.379 13.594 1 57.97 102 LEU B CA 1
ATOM 2252 C C . LEU B 1 102 ? 12.102 0.974 13.141 1 57.97 102 LEU B C 1
ATOM 2254 O O . LEU B 1 102 ? 12.57 0.497 12.109 1 57.97 102 LEU B O 1
ATOM 2258 N N . ASP B 1 103 ? 12.039 0.037 14.125 1 50.22 103 ASP B N 1
ATOM 2259 C CA . ASP B 1 103 ? 11.383 -1.246 13.891 1 50.22 103 ASP B CA 1
ATOM 2260 C C . ASP B 1 103 ? 10.094 -1.068 13.102 1 50.22 103 ASP B C 1
ATOM 2262 O O . ASP B 1 103 ? 9 -1.325 13.609 1 50.22 103 ASP B O 1
ATOM 2266 N N . MET B 1 104 ? 9.922 0.054 12.547 1 50.59 104 MET B N 1
ATOM 2267 C CA . MET B 1 104 ? 8.602 0.228 11.938 1 50.59 104 MET B CA 1
ATOM 2268 C C . MET B 1 104 ? 8.352 -0.833 10.867 1 50.59 104 MET B C 1
ATOM 2270 O O . MET B 1 104 ? 9.289 -1.283 10.203 1 50.59 104 MET B O 1
ATOM 2274 N N . PRO B 1 105 ? 7.301 -1.611 11.016 1 46.78 105 PRO B N 1
ATOM 2275 C CA . PRO B 1 105 ? 6.836 -2.533 9.977 1 46.78 105 PRO B CA 1
ATOM 2276 C C . PRO B 1 105 ? 6.926 -1.936 8.57 1 46.78 105 PRO B C 1
ATOM 2278 O O . PRO B 1 105 ? 6.219 -2.377 7.664 1 46.78 105 PRO B O 1
ATOM 2281 N N . VAL B 1 106 ? 7.789 -0.798 8.508 1 51.28 106 VAL B N 1
ATOM 2282 C CA . VAL B 1 106 ? 7.977 -0.042 7.27 1 51.28 106 VAL B CA 1
ATOM 2283 C C . VAL B 1 106 ? 8.641 -0.927 6.219 1 51.28 106 VAL B C 1
ATOM 2285 O O . VAL B 1 106 ? 8.664 -0.582 5.035 1 51.28 106 VAL B O 1
ATOM 2288 N N . ASP B 1 107 ? 8.898 -2.064 6.723 1 55.34 107 ASP B N 1
ATOM 2289 C CA . ASP B 1 107 ? 9.727 -2.867 5.828 1 55.34 107 ASP B CA 1
ATOM 2290 C C . ASP B 1 107 ? 8.898 -3.436 4.676 1 55.34 107 ASP B C 1
ATOM 2292 O O . ASP B 1 107 ? 9.453 -3.875 3.664 1 55.34 107 ASP B O 1
ATOM 2296 N N . ARG B 1 108 ? 7.633 -3.092 4.875 1 66.38 108 ARG B N 1
ATOM 2297 C CA . ARG B 1 108 ? 6.895 -3.695 3.771 1 66.38 108 ARG B CA 1
ATOM 2298 C C . ARG B 1 108 ? 6.164 -2.631 2.957 1 66.38 108 ARG B C 1
ATOM 2300 O O . ARG B 1 108 ? 5.465 -2.951 1.993 1 66.38 108 ARG B O 1
ATOM 2307 N N . GLU B 1 109 ? 6.48 -1.414 3.43 1 81.94 109 GLU B N 1
ATOM 2308 C CA . GLU B 1 109 ? 5.824 -0.333 2.699 1 81.94 109 GLU B CA 1
ATOM 2309 C C . GLU B 1 109 ? 6.809 0.385 1.777 1 81.94 109 GLU B C 1
ATOM 2311 O O . GLU B 1 109 ? 8.016 0.371 2.02 1 81.94 109 GLU B O 1
ATOM 2316 N N . ILE B 1 110 ? 6.305 0.884 0.774 1 90.56 110 ILE B N 1
ATOM 2317 C CA . ILE B 1 110 ? 7.109 1.756 -0.075 1 90.56 110 ILE B CA 1
ATOM 2318 C C . ILE B 1 110 ? 7.574 2.971 0.725 1 90.56 110 ILE B C 1
ATOM 2320 O O . ILE B 1 110 ? 6.766 3.652 1.356 1 90.56 110 ILE B O 1
ATOM 2324 N N . PRO B 1 111 ? 8.852 3.285 0.761 1 93.38 111 PRO B N 1
ATOM 2325 C CA . PRO B 1 111 ? 9.406 4.324 1.631 1 93.38 111 PRO B CA 1
ATOM 2326 C C . PRO B 1 111 ? 8.766 5.691 1.401 1 93.38 111 PRO B C 1
ATOM 2328 O O . PRO B 1 111 ? 8.695 6.508 2.324 1 93.38 111 PRO B O 1
ATOM 2331 N N . THR B 1 112 ? 8.297 6.004 0.227 1 95.69 112 THR B N 1
ATOM 2332 C CA . THR B 1 112 ? 7.766 7.32 -0.099 1 95.69 112 THR B CA 1
ATOM 2333 C C . THR B 1 112 ? 6.254 7.359 0.086 1 95.69 112 THR B C 1
ATOM 2335 O O . THR B 1 112 ? 5.578 8.242 -0.449 1 95.69 112 THR B O 1
ATOM 2338 N N . TYR B 1 113 ? 5.727 6.305 0.721 1 95.25 113 TYR B N 1
ATOM 2339 C CA . TYR B 1 113 ? 4.328 6.289 1.126 1 95.25 113 TYR B CA 1
ATOM 2340 C C . TYR B 1 113 ? 4.059 7.332 2.203 1 95.25 113 TYR B C 1
ATOM 2342 O O . TYR B 1 113 ? 4.691 7.32 3.262 1 95.25 113 TYR B O 1
ATOM 2350 N N . LEU B 1 114 ? 3.145 8.234 1.954 1 97.12 114 LEU B N 1
ATOM 2351 C CA . LEU B 1 114 ? 2.939 9.406 2.791 1 97.12 114 LEU B CA 1
ATOM 2352 C C . LEU B 1 114 ? 2.746 9.016 4.25 1 97.12 114 LEU B C 1
ATOM 2354 O O . LEU B 1 114 ? 3.404 9.555 5.141 1 97.12 114 LEU B O 1
ATOM 2358 N N . PRO B 1 115 ? 1.885 8.039 4.621 1 96.25 115 PRO B N 1
ATOM 2359 C CA . PRO B 1 115 ? 1.695 7.68 6.027 1 96.25 115 PRO B CA 1
ATOM 2360 C C . PRO B 1 115 ? 2.986 7.219 6.699 1 96.25 115 PRO B C 1
ATOM 2362 O O . PRO B 1 115 ? 3.24 7.562 7.855 1 96.25 115 PRO B O 1
ATOM 2365 N N . ALA B 1 116 ? 3.787 6.48 5.961 1 93.88 116 ALA B N 1
ATOM 2366 C CA . ALA B 1 116 ? 5.062 6.035 6.516 1 93.88 116 ALA B CA 1
ATOM 2367 C C . ALA B 1 116 ? 5.992 7.219 6.773 1 93.88 116 ALA B C 1
ATOM 2369 O O . ALA B 1 116 ? 6.664 7.277 7.809 1 93.88 116 ALA B O 1
ATOM 2370 N N . MET B 1 117 ? 6.012 8.117 5.852 1 96.56 117 MET B N 1
ATOM 2371 C CA . MET B 1 117 ? 6.836 9.312 6 1 96.56 117 MET B CA 1
ATOM 2372 C C . MET B 1 117 ? 6.387 10.133 7.207 1 96.56 117 MET B C 1
ATOM 2374 O O . MET B 1 117 ? 7.219 10.664 7.945 1 96.56 117 MET B O 1
ATOM 2378 N N . LEU B 1 118 ? 5.086 10.195 7.414 1 96.94 118 LEU B N 1
ATOM 2379 C CA . LEU B 1 118 ? 4.547 10.953 8.539 1 96.94 118 LEU B CA 1
ATOM 2380 C C . LEU B 1 118 ? 4.871 10.258 9.859 1 96.94 118 LEU B C 1
ATOM 2382 O O . LEU B 1 118 ? 5.129 10.93 10.867 1 96.94 118 LEU B O 1
ATOM 2386 N N . GLU B 1 119 ? 4.848 8.93 9.891 1 94.31 119 GLU B N 1
ATOM 2387 C CA . GLU B 1 119 ? 5.219 8.188 11.094 1 94.31 119 GLU B CA 1
ATOM 2388 C C . GLU B 1 119 ? 6.676 8.445 11.477 1 94.31 119 GLU B C 1
ATOM 2390 O O . GLU B 1 119 ? 6.988 8.641 12.648 1 94.31 119 GLU B O 1
ATOM 2395 N N . TYR B 1 120 ? 7.512 8.414 10.484 1 94.5 120 TYR B N 1
ATOM 2396 C CA . TYR B 1 120 ? 8.922 8.719 10.734 1 94.5 120 TYR B CA 1
ATOM 2397 C C . TYR B 1 120 ? 9.078 10.133 11.281 1 94.5 120 TYR B C 1
ATOM 2399 O O . TYR B 1 120 ? 9.789 10.344 12.266 1 94.5 120 TYR B O 1
ATOM 2407 N N . LEU B 1 121 ? 8.414 11.117 10.594 1 95.69 121 LEU B N 1
ATOM 2408 C CA . LEU B 1 121 ? 8.516 12.516 11 1 95.69 121 LEU B CA 1
ATOM 2409 C C . LEU B 1 121 ? 8.031 12.695 12.438 1 95.69 121 LEU B C 1
ATOM 2411 O O . LEU B 1 121 ? 8.648 13.43 13.211 1 95.69 121 LEU B O 1
ATOM 2415 N N . ALA B 1 122 ? 6.918 12.047 12.766 1 94.62 122 ALA B N 1
ATOM 2416 C CA . ALA B 1 122 ? 6.379 12.109 14.125 1 94.62 122 ALA B CA 1
ATOM 2417 C C . ALA B 1 122 ? 7.383 11.578 15.141 1 94.62 122 ALA B C 1
ATOM 2419 O O . ALA B 1 122 ? 7.508 12.117 16.234 1 94.62 122 ALA B O 1
ATOM 2420 N N . LEU B 1 123 ? 8.023 10.531 14.789 1 91.19 123 LEU B N 1
ATOM 2421 C CA . LEU B 1 123 ? 8.984 9.883 15.68 1 91.19 123 LEU B CA 1
ATOM 2422 C C . LEU B 1 123 ? 10.18 10.797 15.93 1 91.19 123 LEU B C 1
ATOM 2424 O O . LEU B 1 123 ? 10.672 10.883 17.062 1 91.19 123 LEU B O 1
ATOM 2428 N N . VAL B 1 124 ? 10.641 11.469 14.891 1 92.75 124 VAL B N 1
ATOM 2429 C CA . VAL B 1 124 ? 11.898 12.188 15.008 1 92.75 124 VAL B CA 1
ATOM 2430 C C . VAL B 1 124 ? 11.625 13.633 15.438 1 92.75 124 VAL B C 1
ATOM 2432 O O . VAL B 1 124 ? 12.547 14.344 15.844 1 92.75 124 VAL B O 1
ATOM 2435 N N . TYR B 1 125 ? 10.414 14.039 15.312 1 92.81 125 TYR B N 1
ATOM 2436 C CA . TYR B 1 125 ? 10.055 15.438 15.531 1 92.81 125 TYR B CA 1
ATOM 2437 C C . TYR B 1 125 ? 10.609 15.938 16.859 1 92.81 125 TYR B C 1
ATOM 2439 O O . TYR B 1 125 ? 11.266 16.969 16.922 1 92.81 125 TYR B O 1
ATOM 2447 N N . ASP B 1 126 ? 10.328 15.117 17.969 1 88.88 126 ASP B N 1
ATOM 2448 C CA . ASP B 1 126 ? 10.773 15.57 19.281 1 88.88 126 ASP B CA 1
ATOM 2449 C C . ASP B 1 126 ? 12.219 15.141 19.547 1 88.88 126 ASP B C 1
ATOM 2451 O O . ASP B 1 126 ? 12.984 15.883 20.172 1 88.88 126 ASP B O 1
ATOM 2455 N N . GLU B 1 127 ? 12.672 14.062 19 1 89.75 127 GLU B N 1
ATOM 2456 C CA . GLU B 1 127 ? 13.969 13.461 19.297 1 89.75 127 GLU B CA 1
ATOM 2457 C C . GLU B 1 127 ? 15.094 14.195 18.578 1 89.75 127 GLU B C 1
ATOM 2459 O O . GLU B 1 127 ? 16.203 14.32 19.094 1 89.75 127 GLU B O 1
ATOM 2464 N N . ASP B 1 128 ? 14.859 14.648 17.422 1 91.62 128 ASP B N 1
ATOM 2465 C CA . ASP B 1 128 ? 15.852 15.305 16.578 1 91.62 128 ASP B CA 1
ATOM 2466 C C . ASP B 1 128 ? 15.188 16.328 15.656 1 91.62 128 ASP B C 1
ATOM 2468 O O . ASP B 1 128 ? 15.031 16.094 14.461 1 91.62 128 ASP B O 1
ATOM 2472 N N . PRO B 1 129 ? 14.891 17.484 16.234 1 92.25 129 PRO B N 1
ATOM 2473 C CA . PRO B 1 129 ? 14.172 18.516 15.484 1 92.25 129 PRO B CA 1
ATOM 2474 C C . PRO B 1 129 ? 14.891 18.922 14.195 1 92.25 129 PRO B C 1
ATOM 2476 O O . PRO B 1 129 ? 14.234 19.25 13.195 1 92.25 129 PRO B O 1
ATOM 2479 N N . LYS B 1 130 ? 16.203 18.875 14.203 1 93.75 130 LYS B N 1
ATOM 2480 C CA . LYS B 1 130 ? 16.953 19.219 13.008 1 93.75 130 LYS B CA 1
ATOM 2481 C C . LYS B 1 130 ? 16.719 18.203 11.891 1 93.75 130 LYS B C 1
ATOM 2483 O O . LYS B 1 130 ? 16.516 18.578 10.734 1 93.75 130 LYS B O 1
ATOM 2488 N N . ALA B 1 131 ? 16.734 16.938 12.242 1 93.56 131 ALA B N 1
ATOM 2489 C CA . ALA B 1 131 ? 16.469 15.875 11.266 1 93.56 131 ALA B CA 1
ATOM 2490 C C . ALA B 1 131 ? 15.039 15.969 10.742 1 93.56 131 ALA B C 1
ATOM 2492 O O . ALA B 1 131 ? 14.797 15.75 9.547 1 93.56 131 ALA B O 1
ATOM 2493 N N . ALA B 1 132 ? 14.133 16.281 11.656 1 95.31 132 ALA B N 1
ATOM 2494 C CA . ALA B 1 132 ? 12.727 16.438 11.273 1 95.31 132 ALA B CA 1
ATOM 2495 C C . ALA B 1 132 ? 12.555 17.562 10.266 1 95.31 132 ALA B C 1
ATOM 2497 O O . ALA B 1 132 ? 11.859 17.406 9.258 1 95.31 132 ALA B O 1
ATOM 2498 N N . ARG B 1 133 ? 13.211 18.688 10.555 1 96.81 133 ARG B N 1
ATOM 2499 C CA . ARG B 1 133 ? 13.133 19.844 9.664 1 96.81 133 ARG B CA 1
ATOM 2500 C C . ARG B 1 133 ? 13.695 19.516 8.289 1 96.81 133 ARG B C 1
ATOM 2502 O O . ARG B 1 133 ? 13.078 19.828 7.27 1 96.81 133 ARG B O 1
ATOM 2509 N N . ARG B 1 134 ? 14.859 18.891 8.234 1 96.56 134 ARG B N 1
ATOM 2510 C CA . ARG B 1 134 ? 15.508 18.531 6.98 1 96.56 134 ARG B CA 1
ATOM 2511 C C . ARG B 1 134 ? 14.648 17.562 6.172 1 96.56 134 ARG B C 1
ATOM 2513 O O . ARG B 1 134 ? 14.492 17.734 4.961 1 96.56 134 ARG B O 1
ATOM 2520 N N . PHE B 1 135 ? 14.125 16.562 6.887 1 97.56 135 PHE B N 1
ATOM 2521 C CA . PHE B 1 135 ? 13.281 15.57 6.227 1 97.56 135 PHE B CA 1
ATOM 2522 C C . PHE B 1 135 ? 12.031 16.219 5.648 1 97.56 135 PHE B C 1
ATOM 2524 O O . PHE B 1 135 ? 11.688 15.992 4.488 1 97.56 135 PHE B O 1
ATOM 2531 N N . ALA B 1 136 ? 11.344 17.062 6.438 1 98.38 136 ALA B N 1
ATOM 2532 C CA . ALA B 1 136 ? 10.125 17.734 6.008 1 98.38 136 ALA B CA 1
ATOM 2533 C C . ALA B 1 136 ? 10.391 18.641 4.805 1 98.38 136 ALA B C 1
ATOM 2535 O O . ALA B 1 136 ? 9.625 18.641 3.836 1 98.38 136 ALA B O 1
ATOM 2536 N N . LYS B 1 137 ? 11.484 19.375 4.809 1 98.12 137 LYS B N 1
ATOM 2537 C CA . LYS B 1 137 ? 11.828 20.344 3.768 1 98.12 137 LYS B CA 1
ATOM 2538 C C . LYS B 1 137 ? 12.148 19.641 2.451 1 98.12 137 LYS B C 1
ATOM 2540 O O . LYS B 1 137 ? 11.734 20.094 1.383 1 98.12 137 LYS B O 1
ATOM 2545 N N . LYS B 1 138 ? 12.828 18.562 2.562 1 98.19 138 LYS B N 1
ATOM 2546 C CA . LYS B 1 138 ? 13.336 17.906 1.357 1 98.19 138 LYS B CA 1
ATOM 2547 C C . LYS B 1 138 ? 12.289 16.969 0.762 1 98.19 138 LYS B C 1
ATOM 2549 O O . LYS B 1 138 ? 12.117 16.922 -0.458 1 98.19 138 LYS B O 1
ATOM 2554 N N . TYR B 1 139 ? 11.508 16.234 1.627 1 98.38 139 TYR B N 1
ATOM 2555 C CA . TYR B 1 139 ? 10.773 15.086 1.106 1 98.38 139 TYR B CA 1
ATOM 2556 C C . TYR B 1 139 ? 9.266 15.312 1.209 1 98.38 139 TYR B C 1
ATOM 2558 O O . TYR B 1 139 ? 8.477 14.539 0.661 1 98.38 139 TYR B O 1
ATOM 2566 N N . LEU B 1 140 ? 8.789 16.375 1.903 1 98.69 140 LEU B N 1
ATOM 2567 C CA . LEU B 1 140 ? 7.352 16.562 2.061 1 98.69 140 LEU B CA 1
ATOM 2568 C C . LEU B 1 140 ? 6.918 17.938 1.556 1 98.69 140 LEU B C 1
ATOM 2570 O O . LEU B 1 140 ? 6.016 18.031 0.723 1 98.69 140 LEU B O 1
ATOM 2574 N N . GLN B 1 141 ? 7.547 18.953 1.936 1 98.56 141 GLN B N 1
ATOM 2575 C CA . GLN B 1 141 ? 7.145 20.328 1.68 1 98.56 141 GLN B CA 1
ATOM 2576 C C . GLN B 1 141 ? 6.973 20.578 0.185 1 98.56 141 GLN B C 1
ATOM 2578 O O . GLN B 1 141 ? 6.047 21.281 -0.228 1 98.56 141 GLN B O 1
ATOM 2583 N N . PRO B 1 142 ? 7.797 20.047 -0.694 1 98.44 142 PRO B N 1
ATOM 2584 C CA . PRO B 1 142 ? 7.727 20.406 -2.113 1 98.44 142 PRO B CA 1
ATOM 2585 C C . PRO B 1 142 ? 6.422 19.969 -2.771 1 98.44 142 PRO B C 1
ATOM 2587 O O . PRO B 1 142 ? 6.07 20.453 -3.844 1 98.44 142 PRO B O 1
ATOM 2590 N N . TRP B 1 143 ? 5.711 19 -2.129 1 98.5 143 TRP B N 1
ATOM 2591 C CA . TRP B 1 143 ? 4.645 18.422 -2.941 1 98.5 143 TRP B CA 1
ATOM 2592 C C . TRP B 1 143 ? 3.342 18.344 -2.15 1 98.5 143 TRP B C 1
ATOM 2594 O O . TRP B 1 143 ? 2.273 18.109 -2.725 1 98.5 143 TRP B O 1
ATOM 2604 N N . VAL B 1 144 ? 3.264 18.531 -0.827 1 98.62 144 VAL B N 1
ATOM 2605 C CA . VAL B 1 144 ? 2.045 18.375 -0.04 1 98.62 144 VAL B CA 1
ATOM 2606 C C . VAL B 1 144 ? 1.023 19.438 -0.444 1 98.62 144 VAL B C 1
ATOM 2608 O O . VAL B 1 144 ? -0.185 19.219 -0.342 1 98.62 144 VAL B O 1
ATOM 2611 N N . GLY B 1 145 ? 1.476 20.609 -0.9 1 98.69 145 GLY B N 1
ATOM 2612 C CA . GLY B 1 145 ? 0.567 21.609 -1.452 1 98.69 145 GLY B CA 1
ATOM 2613 C C . GLY B 1 145 ? -0.13 21.141 -2.715 1 98.69 145 GLY B C 1
ATOM 2614 O O . GLY B 1 145 ? -1.327 21.375 -2.893 1 98.69 145 GLY B O 1
ATOM 2615 N N . GLU B 1 146 ? 0.615 20.531 -3.623 1 98.5 146 GLU B N 1
ATOM 2616 C CA . GLU B 1 146 ? 0.038 19.969 -4.84 1 98.5 146 GLU B CA 1
ATOM 2617 C C . GLU B 1 146 ? -0.977 18.875 -4.52 1 98.5 146 GLU B C 1
ATOM 2619 O O . GLU B 1 146 ? -2.016 18.781 -5.176 1 98.5 146 GLU B O 1
ATOM 2624 N N . LEU B 1 147 ? -0.654 18.078 -3.518 1 98.5 147 LEU B N 1
ATOM 2625 C CA . LEU B 1 147 ? -1.604 17.062 -3.086 1 98.5 147 LEU B CA 1
ATOM 2626 C C . LEU B 1 147 ? -2.912 17.688 -2.625 1 98.5 147 LEU B C 1
ATOM 2628 O O . LEU B 1 147 ? -3.994 17.266 -3.035 1 98.5 147 LEU B O 1
ATOM 2632 N N . ALA B 1 148 ? -2.832 18.688 -1.784 1 98.75 148 ALA B N 1
ATOM 2633 C CA . ALA B 1 148 ? -4.02 19.375 -1.28 1 98.75 148 ALA B CA 1
ATOM 2634 C C . ALA B 1 148 ? -4.844 19.969 -2.424 1 98.75 148 ALA B C 1
ATOM 2636 O O . ALA B 1 148 ? -6.07 19.828 -2.449 1 98.75 148 ALA B O 1
ATOM 2637 N N . SER B 1 149 ? -4.199 20.547 -3.4 1 98.69 149 SER B N 1
ATOM 2638 C CA . SER B 1 149 ? -4.875 21.141 -4.551 1 98.69 149 SER B CA 1
ATOM 2639 C C . SER B 1 149 ? -5.559 20.078 -5.402 1 98.69 149 SER B C 1
ATOM 2641 O O . SER B 1 149 ? -6.684 20.281 -5.867 1 98.69 149 SER B O 1
ATOM 2643 N N . CYS B 1 150 ? -4.844 19 -5.621 1 98.44 150 CYS B N 1
ATOM 2644 C CA . CYS B 1 150 ? -5.402 17.891 -6.395 1 98.44 150 CYS B CA 1
ATOM 2645 C C . CYS B 1 150 ? -6.68 17.359 -5.75 1 98.44 150 CYS B C 1
ATOM 2647 O O . CYS B 1 150 ? -7.688 17.172 -6.426 1 98.44 150 CYS B O 1
ATOM 2649 N N . LEU B 1 151 ? -6.613 17.156 -4.422 1 98.62 151 LEU B N 1
ATOM 2650 C CA . LEU B 1 151 ? -7.754 16.609 -3.691 1 98.62 151 LEU B CA 1
ATOM 2651 C C . LEU B 1 151 ? -8.922 17.594 -3.709 1 98.62 151 LEU B C 1
ATOM 2653 O O . LEU B 1 151 ? -10.086 17.188 -3.812 1 98.62 151 LEU B O 1
ATOM 2657 N N . GLU B 1 152 ? -8.633 18.859 -3.633 1 98.38 152 GLU B N 1
ATOM 2658 C CA . GLU B 1 152 ? -9.664 19.875 -3.713 1 98.38 152 GLU B CA 1
ATOM 2659 C C . GLU B 1 152 ? -10.328 19.891 -5.09 1 98.38 152 GLU B C 1
ATOM 2661 O O . GLU B 1 152 ? -11.555 19.953 -5.195 1 98.38 152 GLU B O 1
ATOM 2666 N N . LYS B 1 153 ? -9.539 19.797 -6.133 1 98.31 153 LYS B N 1
ATOM 2667 C CA . LYS B 1 153 ? -10.039 19.797 -7.504 1 98.31 153 LYS B CA 1
ATOM 2668 C C . LYS B 1 153 ? -10.945 18.594 -7.758 1 98.31 153 LYS B C 1
ATOM 2670 O O . LYS B 1 153 ? -11.891 18.688 -8.539 1 98.31 153 LYS B O 1
ATOM 2675 N N . ASN B 1 154 ? -10.656 17.562 -7.043 1 97.25 154 ASN B N 1
ATOM 2676 C CA . ASN B 1 154 ? -11.438 16.344 -7.223 1 97.25 154 ASN B CA 1
ATOM 2677 C C . ASN B 1 154 ? -12.539 16.219 -6.172 1 97.25 154 ASN B C 1
ATOM 2679 O O . ASN B 1 154 ? -13.133 15.148 -6.004 1 97.25 154 ASN B O 1
ATOM 2683 N N . ARG B 1 155 ? -12.758 17.266 -5.375 1 97.31 155 ARG B N 1
ATOM 2684 C CA . ARG B 1 155 ? -13.836 17.375 -4.398 1 97.31 155 ARG B CA 1
ATOM 2685 C C . ARG B 1 155 ? -13.773 16.234 -3.391 1 97.31 155 ARG B C 1
ATOM 2687 O O . ARG B 1 155 ? -14.812 15.688 -3.01 1 97.31 155 ARG B O 1
ATOM 2694 N N . SER B 1 156 ? -12.57 15.875 -3.062 1 97.94 156 SER B N 1
ATOM 2695 C CA . SER B 1 156 ? -12.383 14.836 -2.061 1 97.94 156 SER B CA 1
ATOM 2696 C C . SER B 1 156 ? -12.414 15.406 -0.649 1 97.94 156 SER B C 1
ATOM 2698 O O . SER B 1 156 ? -11.859 16.484 -0.396 1 97.94 156 SER B O 1
ATOM 2700 N N . LEU B 1 157 ? -13.039 14.656 0.278 1 98.44 157 LEU B N 1
ATOM 2701 C CA . LEU B 1 157 ? -13.055 15.047 1.683 1 98.44 157 LEU B CA 1
ATOM 2702 C C . LEU B 1 157 ? -11.641 15.094 2.246 1 98.44 157 LEU B C 1
ATOM 2704 O O . LEU B 1 157 ? -11.367 15.852 3.186 1 98.44 157 LEU B O 1
ATOM 2708 N N . TRP B 1 158 ? -10.688 14.344 1.65 1 98.81 158 TRP B N 1
ATOM 2709 C CA . TRP B 1 158 ? -9.312 14.266 2.131 1 98.81 158 TRP B CA 1
ATOM 2710 C C . TRP B 1 158 ? -8.57 15.57 1.865 1 98.81 158 TRP B C 1
ATOM 2712 O O . TRP B 1 158 ? -7.418 15.734 2.279 1 98.81 158 TRP B O 1
ATOM 2722 N N . SER B 1 159 ? -9.227 16.547 1.132 1 98.81 159 SER B N 1
ATOM 2723 C CA . SER B 1 159 ? -8.609 17.859 0.94 1 98.81 159 SER B CA 1
ATOM 2724 C C . SER B 1 159 ? -8.422 18.578 2.27 1 98.81 159 SER B C 1
ATOM 2726 O O . SER B 1 159 ? -7.461 19.328 2.443 1 98.81 159 SER B O 1
ATOM 2728 N N . LEU B 1 160 ? -9.281 18.297 3.227 1 98.88 160 LEU B N 1
ATOM 2729 C CA . LEU B 1 160 ? -9.219 18.953 4.531 1 98.88 160 LEU B CA 1
ATOM 2730 C C . LEU B 1 160 ? -7.973 18.531 5.297 1 98.88 160 LEU B C 1
ATOM 2732 O O . LEU B 1 160 ? -7.129 19.359 5.629 1 98.88 160 LEU B O 1
ATOM 2736 N N . PRO B 1 161 ? -7.785 17.203 5.523 1 98.94 161 PRO B N 1
ATOM 2737 C CA . PRO B 1 161 ? -6.543 16.828 6.207 1 98.94 161 PRO B CA 1
ATOM 2738 C C . PRO B 1 161 ? -5.297 17.141 5.383 1 98.94 161 PRO B C 1
ATOM 2740 O O . PRO B 1 161 ? -4.211 17.312 5.941 1 98.94 161 PRO B O 1
ATOM 2743 N N . ALA B 1 162 ? -5.418 17.234 4.047 1 98.94 162 ALA B N 1
ATOM 2744 C CA . ALA B 1 162 ? -4.262 17.594 3.234 1 98.94 162 ALA B CA 1
ATOM 2745 C C . ALA B 1 162 ? -3.857 19.047 3.48 1 98.94 162 ALA B C 1
ATOM 2747 O O . ALA B 1 162 ? -2.668 19.375 3.498 1 98.94 162 ALA B O 1
ATOM 2748 N N . LYS B 1 163 ? -4.848 19.891 3.629 1 98.88 163 LYS B N 1
ATOM 2749 C CA . LYS B 1 163 ? -4.562 21.281 3.99 1 98.88 163 LYS B CA 1
ATOM 2750 C C . LYS B 1 163 ? -3.902 21.359 5.363 1 98.88 163 LYS B C 1
ATOM 2752 O O . LYS B 1 163 ? -2.965 22.141 5.562 1 98.88 163 LYS B O 1
ATOM 2757 N N . ALA B 1 164 ? -4.387 20.578 6.309 1 98.88 164 ALA B N 1
ATOM 2758 C CA . ALA B 1 164 ? -3.752 20.5 7.621 1 98.88 164 ALA B CA 1
ATOM 2759 C C . ALA B 1 164 ? -2.307 20.031 7.508 1 98.88 164 ALA B C 1
ATOM 2761 O O . ALA B 1 164 ? -1.412 20.578 8.156 1 98.88 164 ALA B O 1
ATOM 2762 N N . LEU B 1 165 ? -2.104 19.062 6.68 1 98.88 165 LEU B N 1
ATOM 2763 C CA . LEU B 1 165 ? -0.775 18.5 6.445 1 98.88 165 LEU B CA 1
ATOM 2764 C C . LEU B 1 165 ? 0.174 19.578 5.914 1 98.88 165 LEU B C 1
ATOM 2766 O O . LEU B 1 165 ? 1.298 19.703 6.402 1 98.88 165 LEU B O 1
ATOM 2770 N N . LYS B 1 166 ? -0.291 20.281 4.898 1 98.75 166 LYS B N 1
ATOM 2771 C CA . LYS B 1 166 ? 0.531 21.344 4.328 1 98.75 166 LYS B CA 1
ATOM 2772 C C . LYS B 1 166 ? 0.954 22.359 5.398 1 98.75 166 LYS B C 1
ATOM 2774 O O . LYS B 1 166 ? 2.119 22.75 5.457 1 98.75 166 LYS B O 1
ATOM 2779 N N . ARG B 1 167 ? 0.027 22.703 6.203 1 98.19 167 ARG B N 1
ATOM 2780 C CA . ARG B 1 167 ? 0.287 23.656 7.262 1 98.19 167 ARG B CA 1
ATOM 2781 C C . ARG B 1 167 ? 1.341 23.141 8.234 1 98.19 167 ARG B C 1
ATOM 2783 O O . ARG B 1 167 ? 2.307 23.844 8.547 1 98.19 167 ARG B O 1
ATOM 2790 N N . VAL B 1 168 ? 1.184 21.922 8.695 1 97.94 168 VAL B N 1
ATOM 2791 C CA . VAL B 1 168 ? 2.059 21.344 9.711 1 97.94 168 VAL B CA 1
ATOM 2792 C C . VAL B 1 168 ? 3.451 21.125 9.125 1 97.94 168 VAL B C 1
ATOM 2794 O O . VAL B 1 168 ? 4.461 21.391 9.789 1 97.94 168 VAL B O 1
ATOM 2797 N N . VAL B 1 169 ? 3.549 20.688 7.879 1 98.31 169 VAL B N 1
ATOM 2798 C CA . VAL B 1 169 ? 4.828 20.453 7.215 1 98.31 169 VAL B CA 1
ATOM 2799 C C . VAL B 1 169 ? 5.562 21.781 7.02 1 98.31 169 VAL B C 1
ATOM 2801 O O . VAL B 1 169 ? 6.77 21.859 7.246 1 98.31 169 VAL B O 1
ATOM 2804 N N . ASP B 1 170 ? 4.82 22.828 6.574 1 97.75 170 ASP B N 1
ATOM 2805 C CA . ASP B 1 170 ? 5.43 24.141 6.414 1 97.75 170 ASP B CA 1
ATOM 2806 C C . ASP B 1 170 ? 6.008 24.641 7.734 1 97.75 170 ASP B C 1
ATOM 2808 O O . ASP B 1 170 ? 7.121 25.172 7.77 1 97.75 170 ASP B O 1
ATOM 2812 N N . LYS B 1 171 ? 5.25 24.422 8.789 1 97 171 LYS B N 1
ATOM 2813 C CA . LYS B 1 171 ? 5.707 24.875 10.094 1 97 171 LYS B CA 1
ATOM 2814 C C . LYS B 1 171 ? 6.973 24.141 10.523 1 97 171 LYS B C 1
ATOM 2816 O O . LYS B 1 171 ? 7.918 24.75 11.023 1 97 171 LYS B O 1
ATOM 2821 N N . ILE B 1 172 ? 7.031 22.859 10.336 1 96.75 172 ILE B N 1
ATOM 2822 C CA . ILE B 1 172 ? 8.18 22.047 10.727 1 96.75 172 ILE B CA 1
ATOM 2823 C C . ILE B 1 172 ? 9.391 22.422 9.867 1 96.75 172 ILE B C 1
ATOM 2825 O O . ILE B 1 172 ? 10.484 22.641 10.391 1 96.75 172 ILE B O 1
ATOM 2829 N N . ALA B 1 173 ? 9.18 22.547 8.555 1 96.31 173 ALA B N 1
ATOM 2830 C CA . ALA B 1 173 ? 10.258 22.812 7.598 1 96.31 173 ALA B CA 1
ATOM 2831 C C . ALA B 1 173 ? 10.859 24.188 7.82 1 96.31 173 ALA B C 1
ATOM 2833 O O . ALA B 1 173 ? 12.039 24.406 7.543 1 96.31 173 ALA B O 1
ATOM 2834 N N . GLU B 1 174 ? 10.055 25.094 8.258 1 91.88 174 GLU B N 1
ATOM 2835 C CA . GLU B 1 174 ? 10.5 26.469 8.445 1 91.88 174 GLU B CA 1
ATOM 2836 C C . GLU B 1 174 ? 11.008 26.688 9.867 1 91.88 174 GLU B C 1
ATOM 2838 O O . GLU B 1 174 ? 11.5 27.781 10.195 1 91.88 174 GLU B O 1
ATOM 2843 N N . GLY B 1 175 ? 11.031 25.594 10.633 1 82.38 175 GLY B N 1
ATOM 2844 C CA . GLY B 1 175 ? 11.539 25.672 11.992 1 82.38 175 GLY B CA 1
ATOM 2845 C C . GLY B 1 175 ? 10.602 26.406 12.938 1 82.38 175 GLY B C 1
ATOM 2846 O O . GLY B 1 175 ? 11.047 27.016 13.914 1 82.38 175 GLY B O 1
ATOM 2847 N N . ARG B 1 176 ? 9.352 26.547 12.461 1 70.5 176 ARG B N 1
ATOM 2848 C CA . ARG B 1 176 ? 8.383 27.266 13.281 1 70.5 176 ARG B CA 1
ATOM 2849 C C . ARG B 1 176 ? 7.645 26.312 14.219 1 70.5 176 ARG B C 1
ATOM 2851 O O . ARG B 1 176 ? 6.586 26.656 14.75 1 70.5 176 ARG B O 1
ATOM 2858 N N . GLY B 1 177 ? 8.141 25.062 14.391 1 58.59 177 GLY B N 1
ATOM 2859 C CA . GLY B 1 177 ? 7.461 24.156 15.297 1 58.59 177 GLY B CA 1
ATOM 2860 C C . GLY B 1 177 ? 7.469 24.641 16.734 1 58.59 177 GLY B C 1
ATOM 2861 O O . GLY B 1 177 ? 8.195 25.578 17.078 1 58.59 177 GLY B O 1
ATOM 2862 N N . PRO B 1 178 ? 6.586 24.094 17.578 1 49.94 178 PRO B N 1
ATOM 2863 C CA . PRO B 1 178 ? 6.629 24.688 18.922 1 49.94 178 PRO B CA 1
ATOM 2864 C C . PRO B 1 178 ? 8.031 24.656 19.531 1 49.94 178 PRO B C 1
ATOM 2866 O O . PRO B 1 178 ? 8.875 23.859 19.125 1 49.94 178 PRO B O 1
#

Solvent-accessible surface area (backbone atoms only — not comparable to full-atom values): 18546 Å² total; per-residue (Å²): 94,40,67,52,29,44,51,49,19,45,66,66,34,56,69,31,68,66,42,52,50,46,51,75,40,37,78,72,48,45,62,60,29,38,73,61,37,52,69,38,30,50,29,41,49,52,36,51,70,66,56,52,78,93,45,39,58,36,56,48,38,52,36,46,60,57,67,52,72,38,74,62,39,42,61,66,59,78,26,66,95,43,68,89,48,47,46,59,53,43,52,55,50,41,49,59,46,55,73,66,62,56,79,50,82,53,53,56,48,65,54,45,30,48,34,56,46,29,47,52,39,27,62,30,38,81,77,34,50,66,60,26,20,52,48,27,47,71,69,40,50,82,41,36,57,59,47,20,50,45,27,47,77,66,71,38,73,64,19,36,45,27,47,23,46,35,53,52,36,48,30,36,39,68,66,62,51,134,94,41,66,51,31,45,51,49,20,44,66,68,35,57,69,30,70,66,42,52,49,48,48,75,40,40,79,71,47,44,61,60,28,36,73,60,36,51,70,38,30,50,30,41,48,52,35,52,70,67,56,51,78,94,46,40,57,36,56,49,39,51,38,47,58,59,68,52,73,39,73,61,39,41,60,67,59,78,28,67,97,44,69,90,47,47,45,58,53,44,50,55,50,40,49,59,45,54,73,66,63,55,80,52,80,53,53,54,48,62,56,45,31,46,33,58,46,28,46,52,41,29,62,29,39,82,78,35,49,66,60,26,20,53,48,29,47,70,68,37,49,82,42,36,58,57,47,20,50,46,26,48,76,66,70,39,71,64,19,34,44,26,47,24,45,33,52,54,36,48,30,37,41,69,67,62,49,134

Secondary structure (DSSP, 8-state):
-HHHHHHHHHHHSPP-HHHHHHHHTHHHHHHHHHHH-HHHHHHHHHHHHH--GGGHHHHHHHHHTSS-SS-SBHHHHHTTT-GGGHHHHHHHHHHHHHHTT---GGGGS-TTBHHHHHHHHHHHHHH-HHHHHHHHHHHTHHHHHHHHHHHHHTT-TTHHHHHHHHHHHHHHHTT---/-HHHHHHHHHHHSPP-HHHHHHHHTHHHHHHHHHHH-HHHHHHHHHHHHH--GGGHHHHHHHHHTSS-SS--BHHHHHTTT-GGGHHHHHHHHHHHHHHTT---GGGGS-TTBHHHHHHHHHHHHHH-HHHHHHHHHHHTHHHHHHHHHHHHHTT-TTHHHHHHHHHHHHHHHTT---

Foldseek 3Di:
DLLLLLLLLQLLDQPDVVLVVCLVCVVVCLVVVCVFPVQLSVLSSVLSVPDDSVCSNVLSCVQDPPPHLFHQFQCCPLQVVNNVCLVVVQVVLVVLCVVVVPPPPCVVPRSRRNSNLSNSLSVCCVVPLPSSLVSLQRRPQRPLVVRLVSCVVVVGSCNSNSVSVNVVSVCSNVVVGD/DLLLLLLLLQLLDQPDVVLVVCLVCVVVCLVVVCVFPVQLSVLSSVLSVPDDSVCSNVLSCVQDPPPHLFHQFQCCPLQVVNNVCLVVVQVVLVVLCVVVVVPPPCVVPRSRRNSNLSNSLSVCCVVPLPSSLVSLQRRPQRPLVVRLVSCVVVVGSCNSNSVSVNVVSVCSNVVVGD

Sequence (356 aa):
MRLTLKTLSIIFSYPSEDLEELVRNREVVKPLLIGEDGEAAALIMEFLEKLDLERADEEYVAVFEMPPKCSIYAHTYLLKGKEDMVGQLLLEVKSHYKAKQLDMPVDREIPTYLPAMLEYLALVYDEDPKAARRFAKKYLQPWVGELASCLEKNRSLWSLPAKALKRVVDKIAEGRGPMRLTLKTLSIIFSYPSEDLEELVRNREVVKPLLIGEDGEAAALIMEFLEKLDLERADEEYVAVFEMPPKCSIYAHTYLLKGKEDMVGQLLLEVKSHYKAKQLDMPVDREIPTYLPAMLEYLALVYDEDPKAARRFAKKYLQPWVGELASCLEKNRSLWSLPAKALKRVVDKIAEGRGP

pLDDT: mean 92.93, std 10.36, range [46.75, 98.94]

Organism: Aeropyrum pernix (strain ATCC 700893 / DSM 11879 / JCM 9820 / NBRC 100138 / K1) (NCBI:txid272557)

Nearest PDB structures (foldseek):
  8jzc-assembly1_A  TM=8.290E-01  e=6.853E-06  Geobacillus stearothermophilus ATCC 7953
  8jzd-assembly2_C  TM=8.221E-01  e=2.458E-05  Escherichia coli K-12
  2o9x-assembly1_A  TM=7.762E-01  e=6.039E-05  Archaeoglobus fulgidus
  8gqy-assembly1_D  TM=2.379E-01  e=7.175E+00  Aquifex aeolicus VF5
  8vzo-assembly1_A  TM=1.873E-01  e=4.264E+00  Mus musculus